Protein AF-A0A920P559-F1 (afdb_monomer_lite)

Radius of gyration: 32.5 Å; chains: 1; bounding box: 64×42×106 Å

Sequence (189 aa):
MYRRYSIIGGVLLVGVLGFLAACADQVSEQESSGVQVPVFEVNPLWPKPLPNHWVLGSTIGLSIDSRDHVFVIHRASTIDAANELNVLHEPASAECCAPAPPVLEFDPEGNVVGSWGGPGDGYDWPSSNHGITVDHMDNVWIGGNGPDDGHILKFTVTATSYFNLVGRVLARGAMIRKTLVESLKSQST

pLDDT: mean 77.81, std 19.45, range [35.75, 97.5]

Foldseek 3Di:
DVVVVVVVVVVVVVVVVVVVVVVVPPPPPPPPPPPDDDDDDDDPCAQPDAPPQADFADFFEWEAAPQRKIKTFGDPVRDPCVPAQQVPDVVRPDSDDHHFARIFIAHPNNYTPDHHDDDDPPDDGAPAWHYWYAANVRKIKIFGDDPLGQWIFIAHNRNPDGDDTQDGPPDDDDDPDPPSVVSVVVVND

Secondary structure (DSSP, 8-state):
-HHHHHHHHHHHHHHHHHHHHHTGGG----------PPPP---TT-SPPPGGGEE--EEEEEEE-TT-PEEEEEEGGGS-HHHH-GGGSSS-SSS--EEPPSEEEE-TT--EEEEE-SSBTTBPPPTTEEEEEE-TT-EEEEEE-STT--EEEEEETTSS-EEEEEEE--SSS---TTHHHHHHHHT--

Structure (mmCIF, N/CA/C/O backbone):
data_AF-A0A920P559-F1
#
_entry.id   AF-A0A920P559-F1
#
loop_
_atom_site.group_PDB
_atom_site.id
_atom_site.type_symbol
_atom_site.label_atom_id
_atom_site.label_alt_id
_atom_site.label_comp_id
_atom_site.label_asym_id
_atom_site.label_entity_id
_atom_site.label_seq_id
_atom_site.pdbx_PDB_ins_code
_atom_site.Cartn_x
_atom_site.Cartn_y
_atom_site.Cartn_z
_atom_site.occupancy
_atom_site.B_iso_or_equiv
_atom_site.auth_seq_id
_atom_site.auth_comp_id
_atom_site.auth_asym_id
_atom_site.auth_atom_id
_atom_site.pdbx_PDB_model_num
ATOM 1 N N . MET A 1 1 ? -41.573 8.283 89.295 1.00 52.75 1 MET A N 1
ATOM 2 C CA . MET A 1 1 ? -41.712 8.806 87.914 1.00 52.75 1 MET A CA 1
ATOM 3 C C . MET A 1 1 ? -40.386 8.939 87.144 1.00 52.75 1 MET A C 1
ATOM 5 O O . MET A 1 1 ? -40.439 8.908 85.927 1.00 52.75 1 MET A O 1
ATOM 9 N N . TYR A 1 2 ? -39.205 8.977 87.781 1.00 52.44 2 TYR A N 1
ATOM 10 C CA . TYR A 1 2 ? -37.904 9.174 87.102 1.00 52.44 2 TYR A CA 1
ATOM 11 C C . TYR A 1 2 ? -37.380 8.002 86.241 1.00 52.44 2 TYR A C 1
ATOM 13 O O . TYR A 1 2 ? -36.677 8.218 85.262 1.00 52.44 2 TYR A O 1
ATOM 21 N N . ARG A 1 3 ? -37.773 6.757 86.538 1.00 50.06 3 ARG A N 1
ATOM 22 C CA . ARG A 1 3 ? -37.257 5.548 85.862 1.00 50.06 3 ARG A CA 1
ATOM 23 C C . ARG A 1 3 ? -37.750 5.369 84.414 1.00 50.06 3 ARG A C 1
ATOM 25 O O . ARG A 1 3 ? -37.104 4.681 83.636 1.00 50.06 3 ARG A O 1
ATOM 32 N N . ARG A 1 4 ? -38.873 6.001 84.044 1.00 49.53 4 ARG A N 1
ATOM 33 C CA . ARG A 1 4 ? -39.402 5.993 82.666 1.00 49.53 4 ARG A CA 1
ATOM 34 C C . ARG A 1 4 ? -38.678 6.994 81.757 1.00 49.53 4 ARG A C 1
ATOM 36 O O . ARG A 1 4 ? -38.478 6.693 80.589 1.00 49.53 4 ARG A O 1
ATOM 43 N N . TYR A 1 5 ? -38.216 8.120 82.303 1.00 47.94 5 TYR A N 1
ATOM 44 C CA . TYR A 1 5 ? -37.476 9.135 81.546 1.00 47.94 5 TYR A CA 1
ATOM 45 C C . TYR A 1 5 ? -36.037 8.702 81.217 1.00 47.94 5 TYR A C 1
ATOM 47 O O . TYR A 1 5 ? -35.551 9.020 80.136 1.00 47.94 5 TYR A O 1
ATOM 55 N N . SER A 1 6 ? -35.384 7.902 82.073 1.00 51.53 6 SER A N 1
ATOM 56 C CA . SER A 1 6 ? -34.043 7.356 81.782 1.00 51.53 6 SER A CA 1
ATOM 57 C C . SER A 1 6 ? -34.022 6.350 80.627 1.00 51.53 6 SER A C 1
ATOM 59 O O . SER A 1 6 ? -33.055 6.318 79.874 1.00 51.53 6 SER A O 1
ATOM 61 N N . ILE A 1 7 ? -35.078 5.546 80.458 1.00 55.00 7 ILE A N 1
ATOM 62 C CA . ILE A 1 7 ? -35.157 4.562 79.363 1.00 55.00 7 ILE A CA 1
ATOM 63 C C . ILE A 1 7 ? -35.404 5.277 78.028 1.00 55.00 7 ILE A C 1
ATOM 65 O O . ILE A 1 7 ? -34.766 4.958 77.031 1.00 55.00 7 ILE A O 1
ATOM 69 N N . ILE A 1 8 ? -36.270 6.294 78.024 1.00 57.81 8 ILE A N 1
ATOM 70 C CA . ILE A 1 8 ? -36.560 7.104 76.831 1.00 57.81 8 ILE A CA 1
ATOM 71 C C . ILE A 1 8 ? -35.321 7.914 76.409 1.00 57.81 8 ILE A C 1
ATOM 73 O O . ILE A 1 8 ? -35.002 7.966 75.224 1.00 57.81 8 ILE A O 1
ATOM 77 N N . GLY A 1 9 ? -34.577 8.473 77.371 1.00 56.19 9 GLY A N 1
ATOM 78 C CA . GLY A 1 9 ? -33.316 9.171 77.102 1.00 56.19 9 GLY A CA 1
ATOM 79 C C . GLY A 1 9 ? -32.228 8.261 76.523 1.00 56.19 9 GLY A C 1
ATOM 80 O O . GLY A 1 9 ? -31.542 8.661 75.589 1.00 56.19 9 GLY A O 1
ATOM 81 N N . GLY A 1 10 ? -32.106 7.021 77.014 1.00 56.47 10 GLY A N 1
ATOM 82 C CA . GLY A 1 10 ? -31.132 6.049 76.503 1.00 56.47 10 GLY A CA 1
ATOM 83 C C . GLY A 1 10 ? -31.421 5.580 75.073 1.00 56.47 10 GLY A C 1
ATOM 84 O O . GLY A 1 10 ? -30.502 5.481 74.264 1.00 56.47 10 GLY A O 1
ATOM 85 N N . VAL A 1 11 ? -32.694 5.352 74.730 1.00 61.25 11 VAL A N 1
ATOM 86 C CA . VAL A 1 11 ? -33.098 4.921 73.376 1.00 61.25 11 VAL A CA 1
ATOM 87 C C . VAL A 1 11 ? -32.910 6.041 72.347 1.00 61.25 11 VAL A C 1
ATOM 89 O O . VAL A 1 11 ? -32.450 5.778 71.238 1.00 61.25 11 VAL A O 1
ATOM 92 N N . LEU A 1 12 ? -33.184 7.296 72.720 1.00 60.75 12 LEU A N 1
ATOM 93 C CA . LEU A 1 12 ? -32.923 8.454 71.856 1.00 60.75 12 LEU A CA 1
ATOM 94 C C . LEU A 1 12 ? -31.424 8.656 71.591 1.00 60.75 12 LEU A C 1
ATOM 96 O O . LEU A 1 12 ? -31.041 8.972 70.469 1.00 60.75 12 LEU A O 1
ATOM 100 N N . LEU A 1 13 ? -30.569 8.423 72.590 1.00 58.38 13 LEU A N 1
ATOM 101 C CA . LEU A 1 13 ? -29.120 8.613 72.463 1.00 58.38 13 LEU A CA 1
ATOM 102 C C . LEU A 1 13 ? -28.470 7.541 71.567 1.00 58.38 13 LEU A C 1
ATOM 104 O O . LEU A 1 13 ? -27.609 7.863 70.752 1.00 58.38 13 LEU A O 1
ATOM 108 N N . VAL A 1 14 ? -28.939 6.289 71.646 1.00 62.38 14 VAL A N 1
ATOM 109 C CA . VAL A 1 14 ? -28.510 5.196 70.750 1.00 62.38 14 VAL A CA 1
ATOM 110 C C . VAL A 1 14 ? -29.024 5.407 69.322 1.00 62.38 14 VAL A C 1
ATOM 112 O O . VAL A 1 14 ? -28.284 5.175 68.369 1.00 62.38 14 VAL A O 1
ATOM 115 N N . GLY A 1 15 ? -30.255 5.906 69.158 1.00 59.31 15 GLY A N 1
ATOM 116 C CA . GLY A 1 15 ? -30.812 6.236 67.844 1.00 59.31 15 GLY A CA 1
ATOM 117 C C . GLY A 1 15 ? -30.041 7.349 67.127 1.00 59.31 15 GLY A C 1
ATOM 118 O O . GLY A 1 15 ? -29.754 7.224 65.941 1.00 59.31 15 GLY A O 1
ATOM 119 N N . VAL A 1 16 ? -29.642 8.403 67.850 1.00 63.66 16 VAL A N 1
ATOM 120 C CA . VAL A 1 16 ? -28.860 9.525 67.296 1.00 63.66 16 VAL A CA 1
ATOM 121 C C . VAL A 1 16 ? -27.424 9.107 66.954 1.00 63.66 16 VAL A C 1
ATOM 123 O O . VAL A 1 16 ? -26.921 9.484 65.897 1.00 63.66 16 VAL A O 1
ATOM 126 N N . LEU A 1 17 ? -26.777 8.286 67.789 1.00 58.75 17 LEU A N 1
ATOM 127 C CA . LEU A 1 17 ? -25.442 7.743 67.497 1.00 58.75 17 LEU A CA 1
ATOM 128 C C . LEU A 1 17 ? -25.448 6.785 66.294 1.00 58.75 17 LEU A C 1
ATOM 130 O O . LEU A 1 17 ? -24.535 6.840 65.473 1.00 58.75 17 LEU A O 1
ATOM 134 N N . GLY A 1 18 ? -26.487 5.956 66.147 1.00 58.50 18 GLY A N 1
ATOM 135 C CA . GLY A 1 18 ? -26.654 5.081 64.981 1.00 58.50 18 GLY A CA 1
ATOM 136 C C . GLY A 1 18 ? -26.902 5.851 63.679 1.00 58.50 18 GLY A C 1
ATOM 137 O O . GLY A 1 18 ? -26.369 5.480 62.636 1.00 58.50 18 GLY A O 1
ATOM 138 N N . PHE A 1 19 ? -27.647 6.961 63.740 1.00 58.06 19 PHE A N 1
ATOM 139 C CA . PHE A 1 19 ? -27.899 7.818 62.576 1.00 58.06 19 PHE A CA 1
ATOM 140 C C . PHE A 1 19 ? -26.656 8.608 62.139 1.00 58.06 19 PHE A C 1
ATOM 142 O O . PHE A 1 19 ? -26.428 8.774 60.946 1.00 58.06 19 PHE A O 1
ATOM 149 N N . LEU A 1 20 ? -25.824 9.064 63.083 1.00 56.75 20 LEU A N 1
ATOM 150 C CA . LEU A 1 20 ? -24.567 9.756 62.771 1.00 56.75 20 LEU A CA 1
ATOM 151 C C . LEU A 1 20 ? -23.510 8.817 62.167 1.00 56.75 20 LEU A C 1
ATOM 153 O O . LEU A 1 20 ? -22.766 9.242 61.287 1.00 56.75 20 LEU A O 1
ATOM 157 N N . ALA A 1 21 ? -23.472 7.546 62.582 1.00 57.66 21 ALA A N 1
ATOM 158 C CA . ALA A 1 21 ? -22.584 6.543 61.990 1.00 57.66 21 ALA A CA 1
ATOM 159 C C . ALA A 1 21 ? -22.984 6.181 60.546 1.00 57.66 21 ALA A C 1
ATOM 161 O O . ALA A 1 21 ? -22.115 6.032 59.694 1.00 57.66 21 ALA A O 1
ATOM 162 N N . ALA A 1 22 ? -24.286 6.122 60.242 1.00 57.66 22 ALA A N 1
ATOM 163 C CA . ALA A 1 22 ? -24.782 5.836 58.891 1.00 57.66 22 ALA A CA 1
ATOM 164 C C . ALA A 1 22 ? -24.471 6.946 57.864 1.00 57.66 22 ALA A C 1
ATOM 166 O O . ALA A 1 22 ? -24.448 6.686 56.664 1.00 57.66 22 ALA A O 1
ATOM 167 N N . CYS A 1 23 ? -24.208 8.176 58.317 1.00 55.31 23 CYS A N 1
ATOM 168 C CA . CYS A 1 23 ? -23.832 9.294 57.447 1.00 55.31 23 CYS A CA 1
ATOM 169 C C . CYS A 1 23 ? -22.316 9.398 57.195 1.00 55.31 23 CYS A C 1
ATOM 171 O O . CYS A 1 23 ? -21.906 10.163 56.324 1.00 55.31 23 CYS A O 1
ATOM 173 N N . ALA A 1 24 ? -21.482 8.666 57.943 1.00 55.50 24 ALA A N 1
ATOM 174 C CA . ALA A 1 24 ? -20.023 8.728 57.813 1.00 55.50 24 ALA A CA 1
ATOM 175 C C . ALA A 1 24 ? -19.475 7.870 56.653 1.00 55.50 24 ALA A C 1
ATOM 177 O O . ALA A 1 24 ? -18.373 8.128 56.181 1.00 55.50 24 ALA A O 1
ATOM 178 N N . ASP A 1 25 ? -20.263 6.916 56.146 1.00 52.94 25 ASP A N 1
ATOM 179 C CA . ASP A 1 25 ? -19.874 5.968 55.086 1.00 52.94 25 ASP A CA 1
ATOM 180 C C . ASP A 1 25 ? -20.128 6.481 53.653 1.00 52.94 25 ASP A C 1
ATOM 182 O O . ASP A 1 25 ? -20.091 5.718 52.690 1.00 52.94 25 ASP A O 1
ATOM 186 N N . GLN A 1 26 ? -20.434 7.771 53.474 1.00 54.50 26 GLN A N 1
ATOM 187 C CA . GLN A 1 26 ? -20.723 8.362 52.155 1.00 54.50 26 GLN A CA 1
ATOM 188 C C . GLN A 1 26 ? -19.670 9.369 51.684 1.00 54.50 26 GLN A C 1
ATOM 190 O O . GLN A 1 26 ? -19.898 10.096 50.718 1.00 54.50 26 GLN A O 1
ATOM 195 N N . VAL A 1 27 ? -18.487 9.389 52.305 1.00 52.78 27 VAL A N 1
ATOM 196 C CA . VAL A 1 27 ? -17.320 10.000 51.661 1.00 52.78 27 VAL A CA 1
ATOM 197 C C . VAL A 1 27 ? -16.807 8.998 50.634 1.00 52.78 27 VAL A C 1
ATOM 199 O O . VAL A 1 27 ? -15.910 8.207 50.904 1.00 52.78 27 VAL A O 1
ATOM 202 N N . SER A 1 28 ? -17.427 8.996 49.455 1.00 52.94 28 SER A N 1
ATOM 203 C CA . SER A 1 28 ? -16.826 8.375 48.284 1.00 52.94 28 SER A CA 1
ATOM 204 C C . SER A 1 28 ? -15.469 9.039 48.069 1.00 52.94 28 SER A C 1
ATOM 206 O O . SER A 1 28 ? -15.414 10.244 47.802 1.00 52.94 28 SER A O 1
ATOM 208 N N . GLU A 1 29 ? -14.387 8.273 48.187 1.00 50.88 29 GLU A N 1
ATOM 209 C CA . GLU A 1 29 ? -13.120 8.616 47.556 1.00 50.88 29 GLU A CA 1
ATOM 210 C C . GLU A 1 29 ? -13.408 8.763 46.065 1.00 50.88 29 GLU A C 1
ATOM 212 O O . GLU A 1 29 ? -13.489 7.800 45.307 1.00 50.88 29 GLU A O 1
ATOM 217 N N . GLN A 1 30 ? -13.649 10.000 45.647 1.00 49.28 30 GLN A N 1
ATOM 218 C CA . GLN A 1 30 ? -13.560 10.364 44.254 1.00 49.28 30 GLN A CA 1
ATOM 219 C C . GLN A 1 30 ? -12.065 10.336 43.939 1.00 49.28 30 GLN A C 1
ATOM 221 O O . GLN A 1 30 ? -11.396 11.369 43.975 1.00 49.28 30 GLN A O 1
ATOM 226 N N . GLU A 1 31 ? -11.527 9.132 43.708 1.00 53.03 31 GLU A N 1
ATOM 227 C CA . GLU A 1 31 ? -10.265 8.992 42.999 1.00 53.03 31 GLU A CA 1
ATOM 228 C C . GLU A 1 31 ? -10.423 9.821 41.730 1.00 53.03 31 GLU A C 1
ATOM 230 O O . GLU A 1 31 ? -11.285 9.561 40.883 1.00 53.03 31 GLU A O 1
ATOM 235 N N . SER A 1 32 ? -9.622 10.878 41.611 1.00 53.22 32 SER A N 1
ATOM 236 C CA . SER A 1 32 ? -9.371 11.435 40.302 1.00 53.22 32 SER A CA 1
ATOM 237 C C . SER A 1 32 ? -8.710 10.303 39.531 1.00 53.22 32 SER A C 1
ATOM 239 O O . SER A 1 32 ? -7.536 9.997 39.727 1.00 53.22 32 SER A O 1
ATOM 241 N N . SER A 1 33 ? -9.489 9.626 38.689 1.00 57.34 33 SER A N 1
ATOM 242 C CA . SER A 1 33 ? -8.960 8.718 37.687 1.00 57.34 33 SER A CA 1
ATOM 243 C C . SER A 1 33 ? -8.099 9.576 36.763 1.00 57.34 33 SER A C 1
ATOM 245 O O . SER A 1 33 ? -8.582 10.129 35.771 1.00 57.34 33 SER A O 1
ATOM 247 N N . GLY A 1 34 ? -6.848 9.809 37.163 1.00 65.25 34 GLY A N 1
ATOM 248 C CA . GLY A 1 34 ? -5.871 10.530 36.373 1.00 65.25 34 GLY A CA 1
ATOM 249 C C . GLY A 1 34 ? -5.843 9.850 35.021 1.00 65.25 34 GLY A C 1
ATOM 250 O O . GLY A 1 34 ? -5.701 8.629 34.974 1.00 65.25 34 GLY A O 1
ATOM 251 N N . VAL A 1 35 ? -6.074 10.624 33.958 1.00 76.88 35 VAL A N 1
ATOM 252 C CA . VAL A 1 35 ? -6.165 10.127 32.583 1.00 76.88 35 VAL A CA 1
ATOM 253 C C . VAL A 1 35 ? -4.935 9.264 32.310 1.00 76.88 35 VAL A C 1
ATOM 255 O O . VAL A 1 35 ? -3.840 9.786 32.108 1.00 76.88 35 VAL A O 1
ATOM 258 N N . GLN A 1 36 ? -5.102 7.942 32.369 1.00 79.69 36 GLN A N 1
ATOM 259 C CA . GLN A 1 36 ? -4.051 7.001 32.013 1.00 79.69 36 GLN A CA 1
ATOM 260 C C . GLN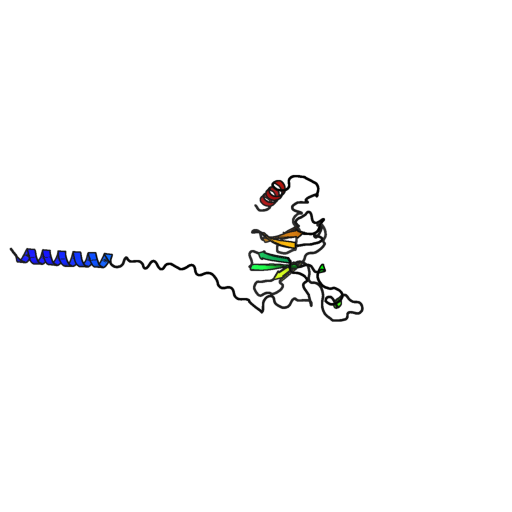 A 1 36 ? -3.973 7.024 30.492 1.00 79.69 36 GLN A C 1
ATOM 262 O O . GLN A 1 36 ? -4.884 6.561 29.806 1.00 79.69 36 GLN A O 1
ATOM 267 N N . VAL A 1 37 ? -2.924 7.650 29.962 1.00 86.75 37 VAL A N 1
ATOM 268 C CA . VAL A 1 37 ? -2.663 7.649 28.523 1.00 86.75 37 VAL A CA 1
ATOM 269 C C . VAL A 1 37 ? -2.044 6.305 28.123 1.00 86.75 37 VAL A C 1
ATOM 271 O O . VAL A 1 37 ? -1.176 5.811 28.848 1.00 86.75 37 VAL A O 1
ATOM 274 N N . PRO A 1 38 ? -2.456 5.697 26.995 1.00 89.75 38 PRO A N 1
ATOM 275 C CA . PRO A 1 38 ? -1.826 4.479 26.503 1.00 89.75 38 PRO A CA 1
ATOM 276 C C . PRO A 1 38 ? -0.333 4.690 26.234 1.00 89.75 38 PRO A C 1
ATOM 278 O O . PRO A 1 38 ? 0.063 5.692 25.633 1.00 89.75 38 PRO A O 1
ATOM 281 N N . VAL A 1 39 ? 0.488 3.731 26.659 1.00 92.75 39 VAL A N 1
ATOM 282 C CA . VAL A 1 39 ? 1.896 3.639 26.261 1.00 92.75 39 VAL A CA 1
ATOM 283 C C . VAL A 1 39 ? 1.972 2.720 25.050 1.00 92.75 39 VAL A C 1
ATOM 285 O O . VAL A 1 39 ? 1.414 1.626 25.067 1.00 92.75 39 VAL A O 1
ATOM 288 N N . PHE A 1 40 ? 2.648 3.174 24.000 1.00 91.62 40 PHE A N 1
ATOM 289 C CA . PHE A 1 40 ? 2.845 2.400 22.781 1.00 91.62 40 PHE A CA 1
ATOM 290 C C . PHE A 1 40 ? 4.249 1.806 22.766 1.00 91.62 40 PHE A C 1
ATOM 292 O O . PHE A 1 40 ? 5.230 2.515 22.991 1.00 91.62 40 PHE A O 1
ATOM 299 N N . GLU A 1 41 ? 4.335 0.516 22.461 1.00 93.12 41 GLU A N 1
ATOM 300 C CA . GLU A 1 41 ? 5.593 -0.198 22.264 1.00 93.12 41 GLU A CA 1
ATOM 301 C C . GLU A 1 41 ? 5.688 -0.685 20.819 1.00 93.12 41 GLU A C 1
ATOM 303 O O . GLU A 1 41 ? 4.689 -1.029 20.185 1.00 93.12 41 GLU A O 1
ATOM 308 N N . VAL A 1 42 ? 6.906 -0.696 20.282 1.00 93.94 42 VAL A N 1
ATOM 309 C CA . VAL A 1 42 ? 7.161 -1.201 18.932 1.00 93.94 42 VAL A CA 1
ATOM 310 C C . VAL A 1 42 ? 7.136 -2.724 18.965 1.00 93.94 42 VAL A C 1
ATOM 312 O O . VAL A 1 42 ? 7.845 -3.331 19.763 1.00 93.94 42 VAL A O 1
ATOM 315 N N . ASN A 1 43 ? 6.389 -3.340 18.048 1.00 92.50 43 ASN A N 1
ATOM 316 C CA . ASN A 1 43 ? 6.531 -4.761 17.752 1.00 92.50 43 ASN A CA 1
ATOM 317 C C . ASN A 1 43 ? 7.600 -4.949 16.655 1.00 92.50 43 ASN A C 1
ATOM 319 O O . ASN A 1 43 ? 7.319 -4.654 15.494 1.00 92.50 43 ASN A O 1
ATOM 323 N N . PRO A 1 44 ? 8.814 -5.435 16.977 1.00 94.75 44 PRO A N 1
ATOM 324 C CA . PRO A 1 44 ? 9.898 -5.545 16.001 1.00 94.75 44 PRO A CA 1
ATOM 325 C C . PRO A 1 44 ? 9.742 -6.727 15.033 1.00 94.75 44 PRO A C 1
ATOM 327 O O . PRO A 1 44 ? 10.527 -6.843 14.096 1.00 94.75 44 PRO A O 1
ATOM 330 N N . LEU A 1 45 ? 8.783 -7.628 15.270 1.00 93.88 45 LEU A N 1
ATOM 331 C CA . LEU A 1 45 ? 8.548 -8.818 14.442 1.00 93.88 45 LEU A CA 1
ATOM 332 C C . LEU A 1 45 ? 7.372 -8.645 13.471 1.00 93.88 45 LEU A C 1
ATOM 334 O O . LEU A 1 45 ? 6.997 -9.601 12.792 1.00 93.88 45 LEU A O 1
ATOM 338 N N . TRP A 1 46 ? 6.789 -7.447 13.423 1.00 94.25 46 TRP A N 1
ATOM 339 C CA . TRP A 1 46 ? 5.700 -7.096 12.523 1.00 94.25 46 TRP A CA 1
ATOM 340 C C . TRP A 1 46 ? 6.162 -6.017 11.522 1.00 94.25 46 TRP A C 1
ATOM 342 O O . TRP A 1 46 ? 6.793 -5.044 11.945 1.00 94.25 46 TRP A O 1
ATOM 352 N N . PRO A 1 47 ? 5.834 -6.134 10.220 1.00 95.88 47 PRO A N 1
ATOM 353 C CA . PRO A 1 47 ? 5.197 -7.285 9.577 1.00 95.88 47 PRO A CA 1
ATOM 354 C C . PRO A 1 47 ? 6.177 -8.463 9.434 1.00 95.88 47 PRO A C 1
ATOM 356 O O . PRO A 1 47 ? 7.389 -8.314 9.610 1.00 95.88 47 PRO A O 1
ATOM 359 N N . LYS A 1 48 ? 5.662 -9.647 9.091 1.00 96.06 48 LYS A N 1
ATOM 360 C CA . LYS A 1 48 ? 6.512 -10.798 8.758 1.00 96.06 48 LYS A CA 1
ATOM 361 C C . LYS A 1 48 ? 7.254 -10.550 7.435 1.00 96.06 48 LYS A C 1
ATOM 363 O O . LYS A 1 48 ? 6.821 -9.713 6.639 1.00 96.06 48 LYS A O 1
ATOM 368 N N . PRO A 1 49 ? 8.352 -11.283 7.160 1.00 94.88 49 PRO A N 1
ATOM 369 C CA . PRO A 1 49 ? 9.027 -11.208 5.869 1.00 94.88 49 PRO A CA 1
ATOM 370 C C . PRO A 1 49 ? 8.047 -11.404 4.708 1.00 94.88 49 PRO A C 1
ATOM 372 O O . PRO A 1 49 ? 7.215 -12.313 4.740 1.00 94.88 49 PRO A O 1
ATOM 375 N N . LEU A 1 50 ? 8.153 -10.552 3.687 1.00 95.12 50 LEU A N 1
ATOM 376 C CA . LEU A 1 50 ? 7.260 -10.616 2.536 1.00 95.12 50 LEU A CA 1
ATOM 377 C C . LEU A 1 50 ? 7.456 -11.928 1.760 1.00 95.12 50 LEU A C 1
ATOM 379 O O . LEU A 1 50 ? 8.591 -12.400 1.621 1.00 95.12 50 LEU A O 1
ATOM 383 N N . PRO A 1 51 ? 6.374 -12.517 1.222 1.00 92.19 51 PRO A N 1
ATOM 384 C CA . PRO A 1 51 ? 6.484 -13.686 0.363 1.00 92.19 51 PRO A CA 1
ATOM 385 C C . PRO A 1 51 ? 7.128 -13.318 -0.984 1.00 92.19 51 PRO A C 1
ATOM 387 O O . PRO A 1 51 ? 7.302 -12.146 -1.316 1.00 92.19 51 PRO A O 1
ATOM 390 N N . ASN A 1 52 ? 7.458 -14.333 -1.788 1.00 90.62 52 ASN A N 1
ATOM 391 C CA . ASN A 1 52 ? 7.888 -14.184 -3.188 1.00 90.62 52 ASN A CA 1
ATOM 392 C C . ASN A 1 52 ? 9.135 -13.306 -3.408 1.00 90.62 52 ASN A C 1
ATOM 394 O O . ASN A 1 52 ? 9.309 -12.751 -4.491 1.00 90.62 52 ASN A O 1
ATOM 398 N N . HIS A 1 53 ? 9.995 -13.172 -2.390 1.00 90.44 53 HIS A N 1
ATOM 399 C CA . HIS A 1 53 ? 11.184 -12.310 -2.430 1.00 90.44 53 HIS A CA 1
ATOM 400 C C . HIS A 1 53 ? 10.854 -10.861 -2.810 1.00 90.44 53 HIS A C 1
ATOM 402 O O . HIS A 1 53 ? 11.616 -10.193 -3.518 1.00 90.44 53 HIS A O 1
ATOM 408 N N . TRP A 1 54 ? 9.687 -10.394 -2.362 1.00 94.31 54 TRP A N 1
ATOM 409 C CA . TRP A 1 54 ? 9.242 -9.044 -2.633 1.00 94.31 54 TRP A CA 1
ATOM 410 C C . TRP A 1 54 ? 10.014 -8.005 -1.836 1.00 94.31 54 TRP A C 1
ATOM 412 O O . TRP A 1 54 ? 10.335 -8.191 -0.662 1.00 94.31 54 TRP A O 1
ATOM 422 N N . VAL A 1 55 ? 10.237 -6.872 -2.489 1.00 94.19 55 VAL A N 1
ATOM 423 C CA . VAL A 1 55 ? 10.758 -5.652 -1.884 1.00 94.19 55 VAL A CA 1
ATOM 424 C C . VAL A 1 55 ? 9.763 -4.514 -2.062 1.00 94.19 55 VAL A C 1
ATOM 426 O O . VAL A 1 55 ? 9.029 -4.440 -3.055 1.00 94.19 55 VAL A O 1
ATOM 429 N N . LEU A 1 56 ? 9.739 -3.624 -1.074 1.00 95.00 56 LEU A N 1
ATOM 430 C CA . LEU A 1 56 ? 8.943 -2.406 -1.109 1.00 95.00 56 LEU A CA 1
ATOM 431 C C . LEU A 1 56 ? 9.819 -1.236 -1.527 1.00 95.00 56 LEU A C 1
ATOM 433 O O . LEU A 1 56 ? 10.978 -1.133 -1.143 1.00 95.00 56 LEU A O 1
ATOM 437 N N . GLY A 1 57 ? 9.210 -0.328 -2.277 1.00 95.12 57 GLY A N 1
ATOM 438 C CA . GLY A 1 57 ? 9.725 1.027 -2.423 1.00 95.12 57 GLY A CA 1
ATOM 439 C C . GLY A 1 57 ? 9.273 1.900 -1.257 1.00 95.12 57 GLY A C 1
ATOM 440 O O . GLY A 1 57 ? 9.028 1.425 -0.152 1.00 95.12 57 GLY A O 1
ATOM 441 N N . SER A 1 58 ? 9.094 3.194 -1.506 1.00 95.75 58 SER A N 1
ATOM 442 C CA . SER A 1 58 ? 8.570 4.107 -0.497 1.00 95.75 58 SER A CA 1
ATOM 443 C C . SER A 1 58 ? 7.136 3.729 -0.140 1.00 95.75 58 SER A C 1
ATOM 445 O O . SER A 1 58 ? 6.244 3.800 -0.990 1.00 95.75 58 SER A O 1
ATOM 447 N N . THR A 1 59 ? 6.923 3.368 1.124 1.00 95.62 59 THR A N 1
ATOM 448 C CA . THR A 1 59 ? 5.597 3.283 1.735 1.00 95.62 59 THR A CA 1
ATOM 449 C C . THR A 1 59 ? 5.058 4.691 1.940 1.00 95.62 59 THR A C 1
ATOM 451 O O . THR A 1 59 ? 5.668 5.510 2.624 1.00 95.62 59 THR A O 1
ATOM 454 N N . ILE A 1 60 ? 3.927 4.983 1.314 1.00 95.75 60 ILE A N 1
ATOM 455 C CA . ILE A 1 60 ? 3.392 6.348 1.157 1.00 95.75 60 ILE A CA 1
ATOM 456 C C . ILE A 1 60 ? 2.022 6.523 1.809 1.00 95.75 60 ILE A C 1
ATOM 458 O O . ILE A 1 60 ? 1.605 7.650 2.073 1.00 95.75 60 ILE A O 1
ATOM 462 N N . GLY A 1 61 ? 1.336 5.421 2.098 1.00 95.56 61 GLY A N 1
ATOM 463 C CA . GLY A 1 61 ? 0.047 5.437 2.758 1.00 95.56 61 GLY A CA 1
ATOM 464 C C . GLY A 1 61 ? -0.211 4.129 3.486 1.00 95.56 61 GLY A C 1
ATOM 465 O O . GLY A 1 61 ? 0.269 3.066 3.084 1.00 95.56 61 GLY A O 1
ATOM 466 N N . LEU A 1 62 ? -0.981 4.242 4.560 1.00 96.88 62 LEU A N 1
ATOM 467 C CA . LEU A 1 62 ? -1.426 3.133 5.383 1.00 96.88 62 LEU A CA 1
ATOM 468 C C . LEU A 1 62 ? -2.870 3.364 5.817 1.00 96.88 62 LEU A C 1
ATOM 470 O O . LEU A 1 62 ? -3.274 4.504 6.056 1.00 96.88 62 LEU A O 1
ATOM 474 N N . SER A 1 63 ? -3.642 2.293 5.917 1.00 97.50 63 SER A N 1
ATOM 475 C CA . SER A 1 63 ? -5.006 2.339 6.432 1.00 97.50 63 SER A CA 1
ATOM 476 C C . SER A 1 63 ? -5.393 1.000 7.046 1.00 97.50 63 SER A C 1
ATOM 478 O O . SER A 1 63 ? -4.682 0.016 6.865 1.00 97.50 63 SER A O 1
ATOM 480 N N . ILE A 1 64 ? -6.481 0.979 7.808 1.00 96.94 64 ILE A N 1
ATOM 481 C CA . ILE A 1 64 ? -6.943 -0.190 8.556 1.00 96.94 64 ILE A CA 1
ATOM 482 C C . ILE A 1 64 ? -8.429 -0.369 8.260 1.00 96.94 64 ILE A C 1
ATOM 484 O O . ILE A 1 64 ? -9.162 0.622 8.239 1.00 96.94 64 ILE A O 1
ATOM 488 N N . ASP A 1 65 ? -8.851 -1.602 7.994 1.00 95.06 65 ASP A N 1
ATOM 489 C CA . ASP A 1 65 ? -10.258 -1.944 7.776 1.00 95.06 65 ASP A CA 1
ATOM 490 C C . ASP A 1 65 ? -10.958 -2.414 9.065 1.00 95.06 65 ASP A C 1
ATOM 492 O O . ASP A 1 65 ? -10.369 -2.447 10.146 1.00 95.06 65 ASP A O 1
ATOM 496 N N . SER A 1 66 ? -12.233 -2.794 8.966 1.00 95.38 66 SER A N 1
ATOM 497 C CA . SER A 1 66 ? -13.015 -3.278 10.112 1.00 95.38 66 SER A CA 1
ATOM 498 C C . SER A 1 66 ? -12.530 -4.603 10.731 1.00 95.38 66 SER A C 1
ATOM 500 O O . SER A 1 66 ? -13.020 -4.989 11.795 1.00 95.38 66 SER A O 1
ATOM 502 N N . ARG A 1 67 ? -11.590 -5.306 10.085 1.00 95.25 67 ARG A N 1
ATOM 503 C CA . ARG A 1 67 ? -11.028 -6.600 10.511 1.00 95.25 67 ARG A CA 1
ATOM 504 C C . ARG A 1 67 ? -9.657 -6.450 11.173 1.00 95.25 67 ARG A C 1
ATOM 506 O O . ARG A 1 67 ? -8.999 -7.459 11.414 1.00 95.25 67 ARG A O 1
ATOM 513 N N . ASP A 1 68 ? -9.220 -5.216 11.421 1.00 96.31 68 ASP A N 1
ATOM 514 C CA . ASP A 1 68 ? -7.859 -4.874 11.841 1.00 96.31 68 ASP A CA 1
ATOM 515 C C . ASP A 1 68 ? -6.784 -5.270 10.809 1.00 96.31 68 ASP A C 1
ATOM 517 O O . ASP A 1 68 ? -5.601 -5.387 11.141 1.00 96.31 68 ASP A O 1
ATOM 521 N N . HIS A 1 69 ? -7.161 -5.450 9.537 1.00 96.25 69 HIS A N 1
ATOM 522 C CA . HIS A 1 69 ? -6.182 -5.674 8.481 1.00 96.25 69 HIS A CA 1
ATOM 523 C C . HIS A 1 69 ? -5.531 -4.350 8.090 1.00 96.25 69 HIS A C 1
ATOM 525 O O . HIS A 1 69 ? -6.204 -3.345 7.850 1.00 96.25 69 HIS A O 1
ATOM 531 N N . VAL A 1 70 ? -4.204 -4.353 7.985 1.00 97.12 70 VAL A N 1
ATOM 532 C CA . VAL A 1 70 ? -3.418 -3.181 7.607 1.00 97.12 70 VAL A CA 1
ATOM 533 C C . VAL A 1 70 ? -3.186 -3.18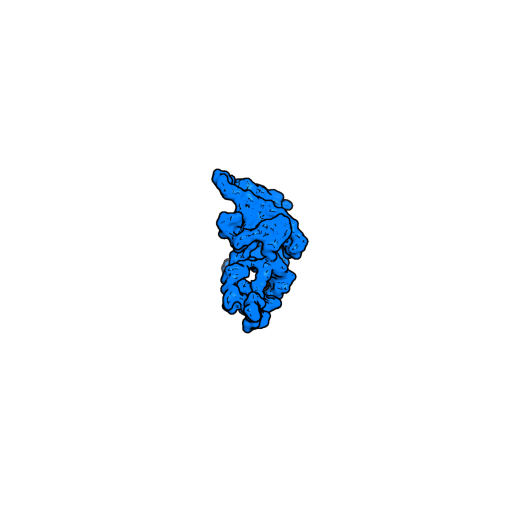7 6.103 1.00 97.12 70 VAL A C 1
ATOM 535 O O . VAL A 1 70 ? -2.527 -4.071 5.562 1.00 97.12 70 VAL A O 1
ATOM 538 N N . PHE A 1 71 ? -3.671 -2.155 5.429 1.00 97.19 71 PHE A N 1
ATOM 539 C CA . PHE A 1 71 ? -3.392 -1.889 4.026 1.00 97.19 71 PHE A CA 1
ATOM 540 C C . PHE A 1 71 ? -2.200 -0.952 3.915 1.00 97.19 71 PHE A C 1
ATOM 542 O O . PHE A 1 71 ? -2.211 0.145 4.473 1.00 97.19 71 PHE A O 1
ATOM 549 N N . VAL A 1 72 ? -1.195 -1.357 3.152 1.00 97.25 72 VAL A N 1
ATOM 550 C CA . VAL A 1 72 ? -0.018 -0.556 2.820 1.00 97.25 72 VAL A CA 1
ATOM 551 C C . VAL A 1 72 ? -0.017 -0.310 1.323 1.00 97.25 72 VAL A C 1
ATOM 553 O O . VAL A 1 72 ? -0.092 -1.259 0.547 1.00 97.25 72 VAL A O 1
ATOM 556 N N . ILE A 1 73 ? 0.113 0.952 0.914 1.00 96.81 73 ILE A N 1
ATOM 557 C CA . ILE A 1 73 ? 0.391 1.304 -0.480 1.00 96.81 73 ILE A CA 1
ATOM 558 C C . ILE A 1 73 ? 1.827 1.816 -0.611 1.00 96.81 73 ILE A C 1
ATOM 560 O O . ILE A 1 73 ? 2.287 2.650 0.181 1.00 96.81 73 ILE A O 1
ATOM 564 N N . HIS A 1 74 ? 2.549 1.301 -1.604 1.00 96.81 74 HIS A N 1
ATOM 565 C CA . HIS A 1 74 ? 3.937 1.662 -1.866 1.00 96.81 74 HIS A CA 1
ATOM 566 C C . HIS A 1 74 ? 4.191 1.956 -3.348 1.00 96.81 74 HIS A C 1
ATOM 568 O O . HIS A 1 74 ? 3.430 1.578 -4.241 1.00 96.81 74 HIS A O 1
ATOM 574 N N . ARG A 1 75 ? 5.312 2.627 -3.628 1.00 95.06 75 ARG A N 1
ATOM 575 C CA . ARG A 1 75 ? 5.731 2.957 -4.997 1.00 95.06 75 ARG A CA 1
ATOM 576 C C . ARG A 1 75 ? 6.890 2.081 -5.440 1.00 95.06 75 ARG A C 1
ATOM 578 O O . ARG A 1 75 ? 8.027 2.344 -5.076 1.00 95.06 75 ARG A O 1
ATOM 585 N N . ALA A 1 76 ? 6.633 1.084 -6.280 1.00 92.62 76 ALA A N 1
ATOM 586 C CA . ALA A 1 76 ? 7.707 0.290 -6.885 1.00 92.62 76 ALA A CA 1
ATOM 587 C C . ALA A 1 76 ? 8.705 1.148 -7.694 1.00 92.62 76 ALA A C 1
ATOM 589 O O . ALA A 1 76 ? 9.887 0.837 -7.750 1.00 92.62 76 ALA A O 1
ATOM 590 N N . SER A 1 77 ? 8.253 2.273 -8.262 1.00 91.00 77 SER A N 1
ATOM 591 C CA . SER A 1 77 ? 9.089 3.188 -9.052 1.00 91.00 77 SER A CA 1
ATOM 592 C C . SER A 1 77 ? 10.175 3.918 -8.256 1.00 91.00 77 SER A C 1
ATOM 594 O O . SER A 1 77 ? 10.989 4.611 -8.856 1.00 91.00 77 SER A O 1
ATOM 596 N N . THR A 1 78 ? 10.160 3.847 -6.922 1.00 93.31 78 THR A N 1
ATOM 597 C CA . THR A 1 78 ? 11.208 4.443 -6.077 1.00 93.31 78 THR A CA 1
ATOM 598 C C . THR A 1 78 ? 12.292 3.439 -5.696 1.00 93.31 78 THR A C 1
ATOM 600 O O . THR A 1 78 ? 13.173 3.794 -4.923 1.00 93.31 78 THR A O 1
ATOM 603 N N . ILE A 1 79 ? 12.180 2.190 -6.149 1.00 93.75 79 ILE A N 1
ATOM 604 C CA . ILE A 1 79 ? 13.202 1.166 -5.946 1.00 93.75 79 ILE A CA 1
ATOM 605 C C . ILE A 1 79 ? 14.287 1.384 -7.001 1.00 93.75 79 ILE A C 1
ATOM 607 O O . ILE A 1 79 ? 13.968 1.590 -8.178 1.00 93.75 79 ILE A O 1
ATOM 611 N N . ASP A 1 80 ? 15.556 1.338 -6.604 1.00 92.12 80 ASP A N 1
ATOM 612 C CA . ASP A 1 80 ? 16.660 1.392 -7.553 1.00 92.12 80 ASP A CA 1
ATOM 613 C C . ASP A 1 80 ? 16.724 0.081 -8.340 1.00 92.12 80 ASP A C 1
ATOM 615 O O . ASP A 1 80 ? 17.283 -0.923 -7.896 1.00 92.12 80 ASP A O 1
ATOM 619 N N . ALA A 1 81 ? 16.147 0.093 -9.540 1.00 88.44 81 ALA A N 1
ATOM 620 C CA . ALA A 1 81 ? 16.086 -1.085 -10.390 1.00 88.44 81 ALA A CA 1
ATOM 621 C C . ALA A 1 81 ? 17.472 -1.693 -10.664 1.00 88.44 81 ALA A C 1
ATOM 623 O O . ALA A 1 81 ? 17.573 -2.913 -10.753 1.00 88.44 81 ALA A O 1
ATOM 624 N N . ALA A 1 82 ? 18.530 -0.873 -10.732 1.00 86.12 82 ALA A N 1
ATOM 625 C CA . ALA A 1 82 ? 19.878 -1.327 -11.069 1.00 86.12 82 ALA A CA 1
ATOM 626 C C . ALA A 1 82 ? 20.573 -2.100 -9.938 1.00 86.12 82 ALA A C 1
ATOM 628 O O . ALA A 1 82 ? 21.511 -2.848 -10.205 1.00 86.12 82 ALA A O 1
ATOM 629 N N . ASN A 1 83 ? 20.142 -1.921 -8.687 1.00 87.31 83 ASN A N 1
ATOM 630 C CA . ASN A 1 83 ? 20.822 -2.493 -7.521 1.00 87.31 83 ASN A CA 1
ATOM 631 C C . ASN A 1 83 ? 19.902 -3.341 -6.634 1.00 87.31 83 ASN A C 1
ATOM 633 O O . ASN A 1 83 ? 20.371 -4.260 -5.960 1.00 87.31 83 ASN A O 1
ATOM 637 N N . GLU A 1 84 ? 18.599 -3.066 -6.639 1.00 88.94 84 GLU A N 1
ATOM 638 C CA . GLU A 1 84 ? 17.630 -3.659 -5.713 1.00 88.94 84 GLU A CA 1
ATOM 639 C C . GLU A 1 84 ? 16.653 -4.621 -6.401 1.00 88.94 84 GLU A C 1
ATOM 641 O O . GLU A 1 84 ? 16.061 -5.455 -5.723 1.00 88.94 84 GLU A O 1
ATOM 646 N N . LEU A 1 85 ? 16.510 -4.573 -7.733 1.00 89.31 85 LEU A N 1
ATOM 647 C CA . LEU A 1 85 ? 15.617 -5.458 -8.499 1.00 89.31 85 LEU A CA 1
ATOM 648 C C . LEU A 1 85 ? 16.382 -6.493 -9.333 1.00 89.31 85 LEU A C 1
ATOM 650 O O . LEU A 1 85 ? 16.110 -6.698 -10.513 1.00 89.31 85 LEU A O 1
ATOM 654 N N . ASN A 1 86 ? 17.346 -7.169 -8.707 1.00 84.88 86 ASN A N 1
ATOM 655 C CA . ASN A 1 86 ? 18.307 -8.054 -9.379 1.00 84.88 86 ASN A CA 1
ATOM 656 C C . ASN A 1 86 ? 17.688 -9.207 -10.196 1.00 84.88 86 ASN A C 1
ATOM 658 O O . ASN A 1 86 ? 18.305 -9.669 -11.156 1.00 84.88 86 ASN A O 1
ATOM 662 N N . VAL A 1 87 ? 16.465 -9.631 -9.860 1.00 86.94 87 VAL A N 1
ATOM 663 C CA . VAL A 1 87 ? 15.722 -10.665 -10.601 1.00 86.94 87 VAL A CA 1
ATOM 664 C C . VAL A 1 87 ? 15.235 -10.180 -11.974 1.00 86.94 87 VAL A C 1
ATOM 666 O O . VAL A 1 87 ? 14.879 -10.995 -12.817 1.00 86.94 87 VAL A O 1
ATOM 669 N N . LEU A 1 88 ? 15.203 -8.862 -12.204 1.00 85.44 88 LEU A N 1
ATOM 670 C CA . LEU A 1 88 ? 14.786 -8.250 -13.470 1.00 85.44 88 LEU A CA 1
ATOM 671 C C . LEU A 1 88 ? 15.956 -8.019 -14.445 1.00 85.44 88 LEU A C 1
ATOM 673 O O . LEU A 1 88 ? 15.725 -7.581 -15.571 1.00 85.44 88 LEU A O 1
ATOM 677 N N . HIS A 1 89 ? 17.204 -8.264 -14.029 1.00 86.88 89 HIS A N 1
ATOM 678 C CA . HIS A 1 89 ? 18.372 -8.159 -14.906 1.00 86.88 89 HIS A CA 1
ATOM 679 C C . HIS A 1 89 ? 18.538 -9.397 -15.792 1.00 86.88 89 HIS A C 1
ATOM 681 O O . HIS A 1 89 ? 18.136 -10.494 -15.423 1.00 86.88 89 HIS A O 1
ATOM 687 N N . GLU A 1 90 ? 19.199 -9.225 -16.940 1.00 86.56 90 GLU A N 1
ATOM 688 C CA . GLU A 1 90 ? 19.517 -10.310 -17.874 1.00 86.56 90 GLU A CA 1
ATOM 689 C C . GLU A 1 90 ? 21.044 -10.402 -18.093 1.00 86.56 90 GLU A C 1
ATOM 691 O O . GLU A 1 90 ? 21.617 -9.510 -18.728 1.00 86.56 90 GLU A O 1
ATOM 696 N N . PRO A 1 91 ? 21.730 -11.454 -17.590 1.00 84.69 91 PRO A N 1
ATOM 697 C CA . PRO A 1 91 ? 21.195 -12.528 -16.746 1.00 84.69 91 PRO A CA 1
ATOM 698 C C . PRO A 1 91 ? 20.883 -12.034 -15.325 1.00 84.69 91 PRO A C 1
ATOM 700 O O . PRO A 1 91 ? 21.534 -11.111 -14.831 1.00 84.69 91 PRO A O 1
ATOM 703 N N . ALA A 1 92 ? 19.936 -12.686 -14.648 1.00 84.44 92 ALA A N 1
ATOM 704 C CA . ALA A 1 92 ? 19.603 -12.354 -13.266 1.00 84.44 92 ALA A CA 1
ATOM 705 C C . ALA A 1 92 ? 20.840 -12.512 -12.366 1.00 84.44 92 ALA A C 1
ATOM 707 O O . ALA A 1 92 ? 21.496 -13.558 -12.362 1.00 84.44 92 ALA A O 1
ATOM 708 N N . SER A 1 93 ? 21.172 -11.465 -11.610 1.00 82.44 93 SER A N 1
ATOM 709 C CA . SER A 1 93 ? 22.353 -11.428 -10.734 1.00 82.44 93 SER A CA 1
ATOM 710 C C . SER A 1 93 ? 22.094 -12.025 -9.346 1.00 82.44 93 SER A C 1
ATOM 712 O O . SER A 1 93 ? 23.047 -12.296 -8.615 1.00 82.44 93 SER A O 1
ATOM 714 N N . ALA A 1 94 ? 20.827 -12.247 -8.980 1.00 82.56 94 ALA A N 1
ATOM 715 C CA . ALA A 1 94 ? 20.403 -12.911 -7.750 1.00 82.56 94 ALA A CA 1
ATOM 716 C C . ALA A 1 94 ? 19.001 -13.536 -7.907 1.00 82.56 94 ALA A C 1
ATOM 718 O O . ALA A 1 94 ? 18.249 -13.185 -8.812 1.00 82.56 94 ALA A O 1
ATOM 719 N N . GLU A 1 95 ? 18.647 -14.454 -6.999 1.00 78.06 95 GLU A N 1
ATOM 720 C CA . GLU A 1 95 ? 17.311 -15.084 -6.932 1.00 78.06 95 GLU A CA 1
ATOM 721 C C . GLU A 1 95 ? 16.229 -14.136 -6.380 1.00 78.06 95 GLU A C 1
ATOM 723 O O . GLU A 1 95 ? 15.035 -14.347 -6.575 1.00 78.06 95 GLU A O 1
ATOM 728 N N . CYS A 1 96 ? 16.660 -13.077 -5.696 1.00 75.19 96 CYS A N 1
ATOM 729 C CA . CYS A 1 96 ? 15.840 -11.943 -5.292 1.00 75.19 96 CYS A CA 1
ATOM 730 C C . CYS A 1 96 ? 16.135 -10.772 -6.247 1.00 75.19 96 CYS A C 1
ATOM 732 O O . CYS A 1 96 ? 17.149 -10.752 -6.931 1.00 75.19 96 CYS A O 1
ATOM 734 N N . CYS A 1 97 ? 15.344 -9.722 -6.344 1.00 86.19 97 CYS A N 1
ATOM 735 C CA . CYS A 1 97 ? 14.213 -9.307 -5.546 1.00 86.19 97 CYS A CA 1
ATOM 736 C C . CYS A 1 97 ? 13.219 -8.688 -6.537 1.00 86.19 97 CYS A C 1
ATOM 738 O O . CYS A 1 97 ? 13.635 -7.980 -7.456 1.00 86.19 97 CYS A O 1
ATOM 740 N N . ALA A 1 98 ? 11.927 -8.968 -6.390 1.00 90.50 98 ALA A N 1
ATOM 741 C CA . ALA A 1 98 ? 10.897 -8.409 -7.265 1.00 90.50 98 ALA A CA 1
ATOM 742 C C . ALA A 1 98 ? 10.145 -7.284 -6.540 1.00 90.50 98 ALA A C 1
ATOM 744 O O . ALA A 1 98 ? 9.954 -7.374 -5.327 1.00 90.50 98 ALA A O 1
ATOM 745 N N . PRO A 1 99 ? 9.670 -6.239 -7.235 1.00 93.81 99 PRO A N 1
ATOM 746 C CA . PRO A 1 99 ? 8.781 -5.280 -6.596 1.00 93.81 99 PRO A CA 1
ATOM 747 C C . PRO A 1 99 ? 7.472 -5.977 -6.198 1.00 93.81 99 PRO A C 1
ATOM 749 O O . PRO A 1 99 ? 6.901 -6.728 -6.994 1.00 93.81 99 PRO A O 1
ATOM 752 N N . ALA A 1 100 ? 6.987 -5.728 -4.980 1.00 95.31 100 ALA A N 1
ATOM 753 C CA . ALA A 1 100 ? 5.652 -6.178 -4.590 1.00 95.31 100 ALA A CA 1
ATOM 754 C C . ALA A 1 100 ? 4.560 -5.474 -5.431 1.00 95.31 100 ALA A C 1
ATOM 756 O O . ALA A 1 100 ? 4.809 -4.398 -5.994 1.00 95.31 100 ALA A O 1
ATOM 757 N N . PRO A 1 101 ? 3.340 -6.041 -5.524 1.00 95.12 101 PRO A N 1
ATOM 758 C CA . PRO A 1 101 ? 2.182 -5.302 -6.017 1.00 95.12 101 PRO A CA 1
ATOM 759 C C . PRO A 1 101 ? 1.956 -4.015 -5.205 1.00 95.12 101 PRO A C 1
ATOM 761 O O . PRO A 1 101 ? 2.225 -4.017 -4.003 1.00 95.12 101 PRO A O 1
ATOM 764 N N . PRO A 1 102 ? 1.434 -2.931 -5.814 1.00 95.62 102 PRO A N 1
ATOM 765 C CA . PRO A 1 102 ? 1.385 -1.620 -5.166 1.00 95.62 102 PRO A CA 1
ATOM 766 C C . PRO A 1 102 ? 0.670 -1.585 -3.816 1.00 95.62 102 PRO A C 1
ATOM 768 O O . PRO A 1 102 ? 1.054 -0.785 -2.963 1.00 95.62 102 PRO A O 1
ATOM 771 N N . VAL A 1 103 ? -0.364 -2.410 -3.628 1.00 96.44 103 VAL A N 1
ATOM 772 C CA . VAL A 1 103 ? -1.100 -2.539 -2.369 1.00 96.44 103 VAL A CA 1
ATOM 773 C C . VAL A 1 103 ? -0.848 -3.914 -1.767 1.00 96.44 103 VAL A C 1
ATOM 775 O O . VAL A 1 103 ? -1.045 -4.934 -2.432 1.00 96.44 103 VAL A O 1
ATOM 778 N N . LEU A 1 104 ? -0.473 -3.928 -0.490 1.00 96.62 104 LEU A N 1
ATOM 779 C CA . LEU A 1 104 ? -0.376 -5.121 0.343 1.00 96.62 104 LEU A CA 1
ATOM 780 C C . LEU A 1 104 ? -1.361 -5.027 1.506 1.00 96.62 104 LEU A C 1
ATOM 782 O O . LEU A 1 104 ? -1.485 -3.978 2.134 1.00 96.62 104 LEU A O 1
ATOM 786 N N . GLU A 1 105 ? -2.029 -6.135 1.795 1.00 96.50 105 GLU A N 1
ATOM 787 C CA . GLU A 1 105 ? -2.933 -6.310 2.928 1.00 96.50 105 GLU A CA 1
ATOM 788 C C . GLU A 1 105 ? -2.296 -7.287 3.915 1.00 96.50 105 GLU A C 1
ATOM 790 O O . GLU A 1 105 ? -1.950 -8.417 3.549 1.00 96.50 105 GLU A O 1
ATOM 795 N N . PHE A 1 106 ? -2.148 -6.842 5.158 1.00 97.31 106 PHE A N 1
ATOM 796 C CA . PHE A 1 106 ? -1.608 -7.627 6.257 1.00 97.31 106 PHE A CA 1
ATOM 797 C C . PHE A 1 106 ? -2.698 -7.932 7.277 1.00 97.31 106 PHE A C 1
ATOM 799 O O . PHE A 1 106 ? -3.448 -7.032 7.646 1.00 97.31 106 PHE A O 1
ATOM 806 N N . ASP A 1 107 ? -2.753 -9.164 7.773 1.00 96.81 107 ASP A N 1
ATOM 807 C CA . ASP A 1 107 ? -3.539 -9.474 8.971 1.00 96.81 107 ASP A CA 1
ATOM 808 C C . ASP A 1 107 ? -2.864 -8.905 10.246 1.00 96.81 107 ASP A C 1
ATOM 810 O O . ASP A 1 107 ? -1.708 -8.450 10.189 1.00 96.81 107 ASP A O 1
ATOM 814 N N . PRO A 1 108 ? -3.546 -8.902 11.409 1.00 96.75 108 PRO A N 1
ATOM 815 C CA . PRO A 1 108 ? -2.970 -8.404 12.661 1.00 96.75 108 PRO A CA 1
ATOM 816 C C . PRO A 1 108 ? -1.662 -9.105 13.061 1.00 96.75 108 PRO A C 1
ATOM 818 O O . PRO A 1 108 ? -0.779 -8.495 13.668 1.00 96.75 108 PRO A O 1
ATOM 821 N N . GLU A 1 109 ? -1.486 -10.369 12.679 1.00 97.06 109 GLU A N 1
ATOM 822 C CA . GLU A 1 109 ? -0.263 -11.141 12.906 1.00 97.06 109 GLU A CA 1
ATOM 823 C C . GLU A 1 109 ? 0.885 -10.768 11.949 1.00 97.06 109 GLU A C 1
ATOM 825 O O . GLU A 1 109 ? 2.016 -11.234 12.137 1.00 97.06 109 GLU A O 1
ATOM 830 N N . GLY A 1 110 ? 0.631 -9.933 10.941 1.00 96.94 110 GLY A N 1
ATOM 831 C CA . GLY A 1 110 ? 1.615 -9.433 9.984 1.00 96.94 110 GLY A CA 1
ATOM 832 C C . GLY A 1 110 ? 1.882 -10.366 8.810 1.00 96.94 110 GLY A C 1
ATOM 833 O O . GLY A 1 110 ? 2.918 -10.218 8.157 1.00 96.94 110 GLY A O 1
ATOM 834 N N . ASN A 1 111 ? 1.005 -11.335 8.542 1.00 97.31 111 ASN A N 1
ATOM 835 C CA . ASN A 1 111 ? 1.044 -12.123 7.313 1.00 97.31 111 ASN A CA 1
ATOM 836 C C . ASN A 1 111 ? 0.455 -11.314 6.157 1.00 97.31 111 ASN A C 1
ATOM 838 O O . ASN A 1 111 ? -0.558 -10.646 6.325 1.00 97.31 111 ASN A O 1
ATOM 842 N N . VAL A 1 112 ? 1.026 -11.450 4.959 1.00 96.19 112 VAL A N 1
ATOM 843 C CA . VAL A 1 112 ? 0.385 -10.939 3.740 1.00 96.19 112 VAL A CA 1
ATOM 844 C C . VAL A 1 112 ? -0.800 -11.839 3.392 1.00 96.19 112 VAL A C 1
ATOM 846 O O . VAL A 1 112 ? -0.607 -13.012 3.067 1.00 96.19 112 VAL A O 1
ATOM 849 N N . VAL A 1 113 ? -2.010 -11.287 3.442 1.00 94.88 113 VAL A N 1
ATOM 850 C CA . VAL A 1 113 ? -3.270 -11.989 3.131 1.00 94.88 113 VAL A CA 1
ATOM 851 C C . VAL A 1 113 ? -3.914 -11.510 1.829 1.00 94.88 113 VAL A C 1
ATOM 853 O O . VAL A 1 113 ? -4.791 -12.186 1.293 1.00 94.88 113 VAL A O 1
ATOM 856 N N . GLY A 1 114 ? -3.428 -10.399 1.273 1.00 93.31 114 GLY A N 1
ATOM 857 C CA . GLY A 1 114 ? -3.841 -9.878 -0.024 1.00 93.31 114 GLY A CA 1
ATOM 858 C C . GLY A 1 114 ? -2.752 -9.022 -0.665 1.00 93.31 114 GLY A C 1
ATOM 859 O O . GLY A 1 114 ? -1.965 -8.365 0.017 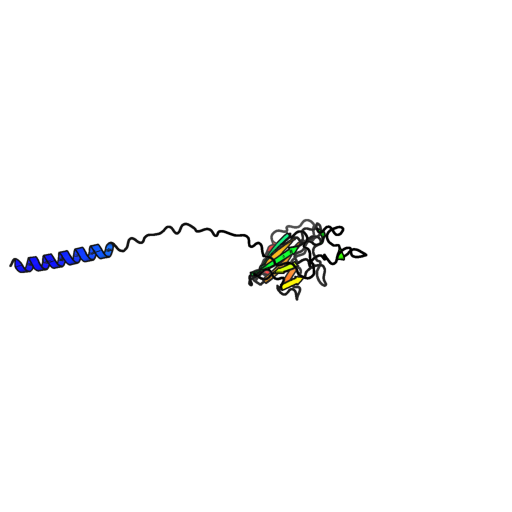1.00 93.31 114 GLY A O 1
ATOM 860 N N . SER A 1 115 ? -2.691 -9.030 -1.995 1.00 94.12 115 SER A N 1
ATOM 861 C CA . SER A 1 115 ? -1.839 -8.122 -2.761 1.00 94.12 115 SER A CA 1
ATOM 862 C C . SER A 1 115 ? -2.463 -7.812 -4.119 1.00 94.12 115 SER A C 1
ATOM 864 O O . SER A 1 115 ? -2.971 -8.705 -4.798 1.00 94.12 115 SER A O 1
ATOM 866 N N . TRP A 1 116 ? -2.494 -6.534 -4.495 1.00 93.25 116 TRP A N 1
ATOM 867 C CA . TRP A 1 116 ? -3.193 -6.066 -5.696 1.00 93.25 116 TRP A CA 1
ATOM 868 C C . TRP A 1 116 ? -2.756 -4.649 -6.100 1.00 93.25 116 TRP A C 1
ATOM 870 O O . TRP A 1 116 ? -1.853 -4.051 -5.512 1.00 93.25 116 TRP A O 1
ATOM 880 N N . GLY A 1 117 ? -3.405 -4.106 -7.129 1.00 91.06 117 GLY A N 1
ATOM 881 C CA . GLY A 1 117 ? -3.214 -2.738 -7.603 1.00 91.06 117 GLY A CA 1
ATOM 882 C C . GLY A 1 117 ? -2.364 -2.650 -8.865 1.00 91.06 117 GLY A C 1
ATOM 883 O O . GLY A 1 117 ? -1.923 -3.652 -9.422 1.00 91.06 117 GLY A O 1
ATOM 884 N N . GLY A 1 118 ? -2.144 -1.417 -9.313 1.00 90.69 118 GLY A N 1
ATOM 885 C CA . GLY A 1 118 ? -1.491 -1.125 -10.587 1.00 90.69 118 GLY A CA 1
ATOM 886 C C . GLY A 1 118 ? -2.484 -0.932 -11.740 1.00 90.69 118 GLY A C 1
ATOM 887 O O . GLY A 1 118 ? -3.703 -0.958 -11.526 1.00 90.69 118 GLY A O 1
ATOM 888 N N . PRO A 1 119 ? -1.968 -0.674 -12.958 1.00 89.62 119 PRO A N 1
ATOM 889 C CA . PRO A 1 119 ? -2.787 -0.521 -14.159 1.00 89.62 119 PRO A CA 1
ATOM 890 C C . PRO A 1 119 ? -3.690 -1.737 -14.386 1.00 89.62 119 PRO A C 1
ATOM 892 O O . PRO A 1 119 ? -3.250 -2.872 -14.213 1.00 89.62 119 PRO A O 1
ATOM 895 N N . GLY A 1 120 ? -4.936 -1.502 -14.789 1.00 84.12 120 GLY A N 1
ATOM 896 C CA . GLY A 1 120 ? -5.917 -2.557 -15.023 1.00 84.12 120 GLY A CA 1
ATOM 897 C C . GLY A 1 120 ? -7.036 -2.100 -15.951 1.00 84.12 120 GLY A C 1
ATOM 898 O O . GLY A 1 120 ? -7.104 -0.936 -16.344 1.00 84.12 120 GLY A O 1
ATOM 899 N N . ASP A 1 121 ? -7.918 -3.027 -16.313 1.00 81.69 121 ASP A N 1
ATOM 900 C CA . ASP A 1 12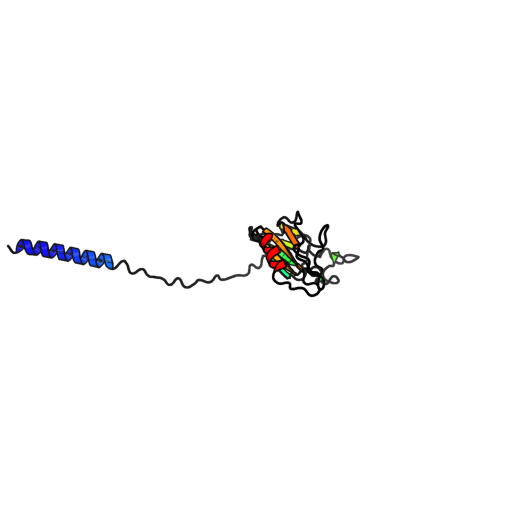1 ? -9.028 -2.733 -17.214 1.00 81.69 121 ASP A CA 1
ATOM 901 C C . ASP A 1 121 ? -10.119 -1.912 -16.511 1.00 81.69 121 ASP A C 1
ATOM 903 O O . ASP A 1 121 ? -10.554 -2.225 -15.401 1.00 81.69 121 ASP A O 1
ATOM 907 N N . GLY A 1 122 ? -10.610 -0.870 -17.185 1.00 81.94 122 GLY A N 1
ATOM 908 C CA . GLY A 1 122 ? -11.745 -0.069 -16.715 1.00 81.94 122 GLY A CA 1
ATOM 909 C C . GLY A 1 122 ? -11.399 1.082 -15.764 1.00 81.94 122 GLY A C 1
ATOM 910 O O . GLY A 1 122 ? -12.311 1.786 -15.331 1.00 81.94 122 GLY A O 1
ATOM 911 N N . TYR A 1 123 ? -10.118 1.321 -15.468 1.00 85.62 123 TYR A N 1
ATOM 912 C CA . TYR A 1 123 ? -9.662 2.490 -14.714 1.00 85.62 123 TYR A CA 1
ATOM 913 C C . TYR A 1 123 ? -8.211 2.861 -15.041 1.00 85.62 123 TYR A C 1
ATOM 915 O O . TYR A 1 123 ? -7.408 2.017 -15.422 1.00 85.62 123 TYR A O 1
ATOM 923 N N . ASP A 1 124 ? -7.854 4.125 -14.816 1.00 88.38 124 ASP A N 1
ATOM 924 C CA . ASP A 1 124 ? -6.468 4.579 -14.918 1.00 88.38 124 ASP A CA 1
ATOM 925 C C . ASP A 1 124 ? -5.808 4.490 -13.540 1.00 88.38 124 ASP A C 1
ATOM 927 O O . ASP A 1 124 ? -6.264 5.121 -12.584 1.00 88.38 124 ASP A O 1
ATOM 931 N N . TRP A 1 125 ? -4.735 3.712 -13.394 1.00 91.44 125 TRP A N 1
ATOM 932 C CA . TRP A 1 125 ? -3.947 3.760 -12.160 1.00 91.44 125 TRP A CA 1
ATOM 933 C C . TRP A 1 125 ? -3.197 5.098 -12.075 1.00 91.44 125 TRP A C 1
ATOM 935 O O . TRP A 1 125 ? -2.650 5.531 -13.092 1.00 91.44 125 TRP A O 1
ATOM 945 N N . PRO A 1 126 ? -3.136 5.770 -10.907 1.00 92.00 126 PRO A N 1
ATOM 946 C CA . PRO A 1 126 ? -2.446 7.047 -10.808 1.00 92.00 126 PRO A CA 1
ATOM 947 C C . PRO A 1 126 ? -0.957 6.900 -11.131 1.00 92.00 126 PRO A C 1
ATOM 949 O O . PRO A 1 126 ? -0.293 5.974 -10.650 1.00 92.00 126 PRO A O 1
ATOM 952 N N . SER A 1 127 ? -0.418 7.849 -11.893 1.00 92.62 127 SER A N 1
ATOM 953 C CA . SER A 1 127 ? 1.007 7.901 -12.242 1.00 92.62 127 SER A CA 1
ATOM 954 C C . SER A 1 127 ? 1.895 7.998 -11.000 1.00 92.62 127 SER A C 1
ATOM 956 O O . SER A 1 127 ? 3.000 7.455 -10.969 1.00 92.62 127 SER A O 1
ATOM 958 N N . SER A 1 128 ? 1.390 8.637 -9.941 1.00 92.75 128 SER A N 1
ATOM 959 C CA . SER A 1 128 ? 2.037 8.713 -8.640 1.00 92.75 128 SER A CA 1
ATOM 960 C C . SER A 1 128 ? 1.013 8.468 -7.533 1.00 92.75 128 SER A C 1
ATOM 962 O O . SER A 1 128 ? 0.671 9.378 -6.777 1.00 92.75 128 SER A O 1
ATOM 964 N N . ASN A 1 129 ? 0.528 7.223 -7.418 1.00 93.50 129 ASN A N 1
ATOM 965 C CA . ASN A 1 129 ? -0.316 6.784 -6.294 1.00 93.50 129 ASN A CA 1
ATOM 966 C C . ASN A 1 129 ? 0.258 7.284 -4.954 1.00 93.50 129 ASN A C 1
ATOM 968 O O . ASN A 1 129 ? 1.477 7.381 -4.826 1.00 93.50 129 ASN A O 1
ATOM 972 N N . HIS A 1 130 ? -0.580 7.711 -4.009 1.00 92.44 130 HIS A N 1
ATOM 973 C CA . HIS A 1 130 ? -0.143 8.421 -2.801 1.00 92.44 130 HIS A CA 1
ATOM 974 C C . HIS A 1 130 ? -0.912 7.975 -1.554 1.00 92.44 130 HIS A C 1
ATOM 976 O O . HIS A 1 130 ? -0.414 7.175 -0.771 1.00 92.44 130 HIS A O 1
ATOM 982 N N . GLY A 1 131 ? -2.122 8.500 -1.354 1.00 91.38 131 GLY A N 1
ATOM 983 C CA . GLY A 1 131 ? -2.938 8.164 -0.190 1.00 91.38 131 GLY A CA 1
ATOM 984 C C . GLY A 1 131 ? -3.749 6.895 -0.421 1.00 91.38 131 GLY A C 1
ATOM 985 O O . GLY A 1 131 ? -4.308 6.726 -1.504 1.00 91.38 131 GLY A O 1
ATOM 986 N N . ILE A 1 132 ? -3.853 6.063 0.615 1.00 95.50 132 ILE A N 1
ATOM 987 C CA . ILE A 1 132 ? -4.830 4.978 0.736 1.00 95.50 132 ILE A CA 1
ATOM 988 C C . ILE A 1 132 ? -5.666 5.224 1.990 1.00 95.50 132 ILE A C 1
ATOM 990 O O . ILE A 1 132 ? -5.123 5.594 3.030 1.00 95.50 132 ILE A O 1
ATOM 994 N N . THR A 1 133 ? -6.979 5.050 1.897 1.00 95.94 133 THR A N 1
ATOM 995 C CA . THR A 1 133 ? -7.861 5.042 3.068 1.00 95.94 133 THR A CA 1
ATOM 996 C C . THR A 1 133 ? -8.954 4.008 2.886 1.00 95.94 133 THR A C 1
ATOM 998 O O . THR A 1 133 ? -9.497 3.871 1.792 1.00 95.94 133 THR A O 1
ATOM 1001 N N . VAL A 1 134 ? -9.293 3.305 3.955 1.00 94.69 134 VAL A N 1
ATOM 1002 C CA . VAL A 1 134 ? -10.468 2.441 4.026 1.00 94.69 134 VAL A CA 1
ATOM 1003 C C . VAL A 1 134 ? -11.603 3.235 4.670 1.00 94.69 134 VAL A C 1
ATOM 1005 O O . VAL A 1 134 ? -11.374 3.979 5.626 1.00 94.69 134 VAL A O 1
ATOM 1008 N N . ASP A 1 135 ? -12.804 3.178 4.094 1.00 92.00 135 ASP A N 1
ATOM 1009 C CA . ASP A 1 135 ? -13.996 3.785 4.693 1.00 92.00 135 ASP A CA 1
ATOM 1010 C C . ASP A 1 135 ? -14.732 2.812 5.628 1.00 92.00 135 ASP A C 1
ATOM 1012 O O . ASP A 1 135 ? -14.410 1.636 5.725 1.00 92.00 135 ASP A O 1
ATOM 1016 N N . HIS A 1 136 ? -15.752 3.309 6.326 1.00 91.69 136 HIS A N 1
ATOM 1017 C CA . HIS A 1 136 ? -16.543 2.527 7.284 1.00 91.69 136 HIS A CA 1
ATOM 1018 C C . HIS A 1 136 ? -17.382 1.394 6.660 1.00 91.69 136 HIS A C 1
ATOM 1020 O O . HIS A 1 136 ? -18.028 0.647 7.391 1.00 91.69 136 HIS A O 1
ATOM 1026 N N . MET A 1 137 ? -17.425 1.297 5.330 1.00 89.44 137 MET A N 1
ATOM 1027 C CA . MET A 1 137 ? -18.065 0.210 4.589 1.00 89.44 137 MET A CA 1
ATOM 1028 C C . MET A 1 137 ? -17.018 -0.744 3.988 1.00 89.44 137 MET A C 1
ATOM 1030 O O . MET A 1 137 ? -17.344 -1.511 3.083 1.00 89.44 137 MET A O 1
ATOM 1034 N N . ASP A 1 138 ? -15.763 -0.654 4.439 1.00 90.19 138 ASP A N 1
ATOM 1035 C CA . ASP A 1 138 ? -14.609 -1.398 3.936 1.00 90.19 138 ASP A CA 1
ATOM 1036 C C . ASP A 1 138 ? -14.343 -1.196 2.432 1.00 90.19 138 ASP A C 1
ATOM 1038 O O . ASP A 1 138 ? -13.817 -2.069 1.737 1.00 90.19 138 ASP A O 1
ATOM 1042 N N . ASN A 1 139 ? -14.671 -0.022 1.885 1.00 90.94 139 ASN A N 1
ATOM 1043 C CA . ASN A 1 139 ? -14.161 0.340 0.566 1.00 90.94 139 ASN A CA 1
ATOM 1044 C C . ASN A 1 139 ? -12.766 0.945 0.694 1.00 90.94 139 ASN A C 1
ATOM 1046 O O . ASN A 1 139 ? -12.534 1.826 1.522 1.00 90.94 139 ASN A O 1
ATOM 1050 N N . VAL A 1 140 ? -11.862 0.535 -0.190 1.00 92.69 140 VAL A N 1
ATOM 1051 C CA . VAL A 1 140 ? -10.497 1.048 -0.274 1.00 92.69 140 VAL A CA 1
ATOM 1052 C C . VAL A 1 140 ? -10.432 2.162 -1.310 1.00 92.69 140 VAL A C 1
ATOM 1054 O O . VAL A 1 140 ? -10.775 1.965 -2.475 1.00 92.69 140 VAL A O 1
ATOM 1057 N N . TRP A 1 1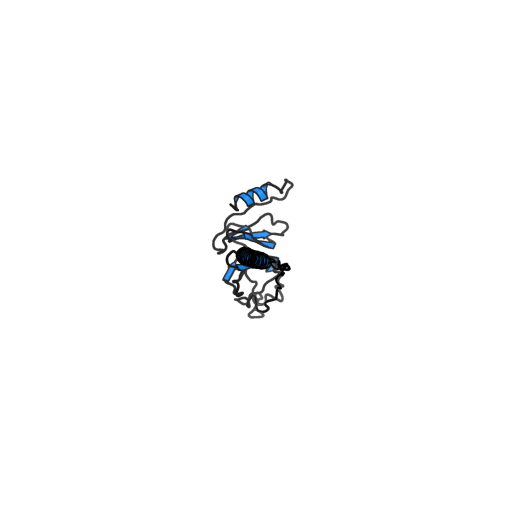41 ? -9.950 3.328 -0.902 1.00 94.31 141 TRP A N 1
ATOM 1058 C CA . TRP A 1 141 ? -9.834 4.516 -1.736 1.00 94.31 141 TRP A CA 1
ATOM 1059 C C . TRP A 1 141 ? -8.374 4.874 -1.961 1.00 94.31 141 TRP A C 1
ATOM 1061 O O . TRP A 1 141 ? -7.610 4.959 -1.001 1.00 94.31 141 TRP A O 1
ATOM 1071 N N . ILE A 1 142 ? -7.996 5.127 -3.214 1.00 94.19 142 ILE A N 1
ATOM 1072 C CA . ILE A 1 142 ? -6.625 5.476 -3.600 1.00 94.19 142 ILE A CA 1
ATOM 1073 C C . ILE A 1 142 ? -6.616 6.808 -4.342 1.00 94.19 142 ILE A C 1
ATOM 1075 O O . ILE A 1 142 ? -7.325 6.985 -5.335 1.00 94.19 142 ILE A O 1
ATOM 1079 N N . GLY A 1 143 ? -5.783 7.734 -3.870 1.00 92.81 143 GLY A N 1
ATOM 1080 C CA . GLY A 1 143 ? -5.519 9.017 -4.523 1.00 92.81 143 GLY A CA 1
ATOM 1081 C C . GLY A 1 143 ? -4.143 9.064 -5.189 1.00 92.81 143 GLY A C 1
ATOM 1082 O O . GLY A 1 143 ? -3.204 8.400 -4.746 1.00 92.81 143 GLY A O 1
ATOM 1083 N N . GLY A 1 144 ? -4.015 9.880 -6.234 1.00 92.00 144 GLY A N 1
ATOM 1084 C CA . GLY A 1 144 ? -2.743 10.194 -6.891 1.00 92.00 144 GLY A CA 1
ATOM 1085 C C . GLY A 1 144 ? -2.171 11.562 -6.509 1.00 92.00 144 GLY A C 1
ATOM 1086 O O . GLY A 1 144 ? -2.894 12.445 -6.055 1.00 92.00 144 GLY A O 1
ATOM 1087 N N . ASN A 1 145 ? -0.860 11.724 -6.688 1.00 91.06 145 ASN A N 1
ATOM 1088 C CA . ASN A 1 145 ? -0.098 12.970 -6.509 1.00 91.06 145 ASN A CA 1
ATOM 1089 C C . ASN A 1 145 ? 0.761 13.293 -7.754 1.00 91.06 145 ASN A C 1
ATOM 1091 O O . ASN A 1 145 ? 1.715 14.067 -7.702 1.00 91.06 145 ASN A O 1
ATOM 1095 N N . GLY A 1 146 ? 0.489 12.640 -8.880 1.00 89.81 146 GLY A N 1
ATOM 1096 C CA . GLY A 1 146 ? 1.098 12.968 -10.159 1.00 89.81 146 GLY A CA 1
ATOM 1097 C C . GLY A 1 146 ? 0.523 14.268 -10.728 1.00 89.81 146 GLY A C 1
ATOM 1098 O O . GLY A 1 146 ? -0.601 14.641 -10.395 1.00 89.81 146 GLY A O 1
ATOM 1099 N N . PRO A 1 147 ? 1.260 14.960 -11.612 1.00 88.44 147 PRO A N 1
ATOM 1100 C CA . PRO A 1 147 ? 0.808 16.219 -12.209 1.00 88.44 147 PRO A CA 1
ATOM 1101 C C . PRO A 1 147 ? -0.509 16.080 -12.990 1.00 88.44 147 PRO A C 1
ATOM 1103 O O . PRO A 1 147 ? -1.301 17.020 -13.013 1.00 88.44 147 PRO A O 1
ATOM 1106 N N . ASP A 1 148 ? -0.747 14.905 -13.579 1.00 87.75 148 ASP A N 1
ATOM 1107 C CA . ASP A 1 148 ? -1.959 14.577 -14.335 1.00 87.75 148 ASP A CA 1
ATOM 1108 C C . ASP A 1 148 ? -2.919 13.652 -13.559 1.00 87.75 148 ASP A C 1
ATOM 1110 O O . ASP A 1 148 ? -3.953 13.239 -14.092 1.00 87.75 148 ASP A O 1
ATOM 1114 N N . ASP A 1 149 ? -2.612 13.336 -12.293 1.00 89.62 149 ASP A N 1
ATOM 1115 C CA . ASP A 1 149 ? -3.489 12.528 -11.446 1.00 89.62 149 ASP A CA 1
ATOM 1116 C C . ASP A 1 149 ? -4.678 13.394 -11.003 1.00 89.62 149 ASP A C 1
ATOM 1118 O O . ASP A 1 149 ? -4.607 14.184 -10.063 1.00 89.62 149 ASP A O 1
ATOM 1122 N N . GLY A 1 150 ? -5.788 13.270 -11.727 1.00 85.88 150 GLY A N 1
ATOM 1123 C CA . GLY A 1 150 ? -7.003 14.054 -11.506 1.00 85.88 150 GLY A CA 1
ATOM 1124 C C . GLY A 1 150 ? -8.127 13.279 -10.830 1.00 85.88 150 GLY A C 1
ATOM 1125 O O . GLY A 1 150 ? -9.261 13.750 -10.853 1.00 85.88 150 GLY A O 1
ATOM 1126 N N . HIS A 1 151 ? -7.882 12.085 -10.298 1.00 85.69 151 HIS A N 1
ATOM 1127 C CA . HIS A 1 151 ? -8.947 11.175 -9.883 1.00 85.69 151 HIS A CA 1
ATOM 1128 C C . HIS A 1 151 ? -8.649 10.389 -8.610 1.00 85.69 151 HIS A C 1
ATOM 1130 O O . HIS A 1 151 ? -7.511 10.300 -8.151 1.00 85.69 151 HIS A O 1
ATOM 1136 N N . ILE A 1 152 ? -9.714 9.812 -8.053 1.00 90.12 152 ILE A N 1
ATOM 1137 C CA . ILE A 1 152 ? -9.675 8.891 -6.919 1.00 90.12 152 ILE A CA 1
ATOM 1138 C C . ILE A 1 152 ? -10.296 7.569 -7.372 1.00 90.12 152 ILE A C 1
ATOM 1140 O O . ILE A 1 152 ? -11.353 7.550 -8.012 1.00 90.12 152 ILE A O 1
ATOM 1144 N N . LEU A 1 153 ? -9.626 6.469 -7.048 1.00 90.50 153 LEU A N 1
ATOM 1145 C CA . LEU A 1 153 ? -10.109 5.117 -7.302 1.00 90.50 153 LEU A CA 1
ATOM 1146 C C . LEU A 1 153 ? -10.757 4.547 -6.042 1.00 90.50 153 LEU A C 1
ATOM 1148 O O . LEU A 1 153 ? -10.249 4.778 -4.947 1.00 90.50 153 LEU A O 1
ATOM 1152 N N . LYS A 1 154 ? -11.840 3.786 -6.210 1.00 90.38 154 LYS A N 1
ATOM 1153 C CA . LYS A 1 154 ? -12.524 3.047 -5.146 1.00 90.38 154 LYS A CA 1
ATOM 1154 C C . LYS A 1 154 ? -12.557 1.553 -5.490 1.00 90.38 154 LYS A C 1
ATOM 1156 O O . LYS A 1 154 ? -12.906 1.164 -6.607 1.00 90.38 154 LYS A O 1
ATOM 1161 N N . PHE A 1 155 ? -12.211 0.721 -4.515 1.00 87.94 155 PHE A N 1
ATOM 1162 C CA . PHE A 1 155 ? -12.151 -0.736 -4.608 1.00 87.94 155 PHE A CA 1
ATOM 1163 C C . PHE A 1 155 ? -12.893 -1.378 -3.432 1.00 87.94 155 PHE A C 1
ATOM 1165 O O . PHE A 1 155 ? -13.016 -0.779 -2.366 1.00 87.94 155 PHE A O 1
ATOM 1172 N N . THR A 1 156 ? -13.365 -2.611 -3.603 1.00 83.06 156 THR A N 1
ATOM 1173 C CA . THR A 1 156 ? -13.841 -3.447 -2.488 1.00 83.06 156 THR A CA 1
ATOM 1174 C C . THR A 1 156 ? -12.663 -4.057 -1.727 1.00 83.06 156 THR A C 1
ATOM 1176 O O . THR A 1 156 ? -11.665 -4.400 -2.362 1.00 83.06 156 THR A O 1
ATOM 1179 N N . VAL A 1 157 ? -12.803 -4.300 -0.419 1.00 73.81 157 VAL A N 1
ATOM 1180 C CA . VAL A 1 157 ? -11.741 -4.871 0.436 1.00 73.81 157 VAL A CA 1
ATOM 1181 C C . VAL A 1 157 ? -11.141 -6.189 -0.076 1.00 73.81 157 VAL A C 1
ATOM 1183 O O . VAL A 1 157 ? -9.954 -6.425 0.084 1.00 73.81 157 VAL A O 1
ATOM 1186 N N . THR A 1 158 ? -11.918 -7.023 -0.775 1.00 64.94 158 THR A N 1
ATOM 1187 C CA . THR A 1 158 ? -11.450 -8.303 -1.344 1.00 64.94 158 THR A CA 1
ATOM 1188 C C . THR A 1 158 ? -10.728 -8.161 -2.691 1.00 64.94 158 THR A C 1
ATOM 1190 O O . THR A 1 158 ? -10.391 -9.164 -3.322 1.00 64.94 158 THR A O 1
ATOM 1193 N N . ALA A 1 159 ? -10.528 -6.928 -3.172 1.00 59.25 159 ALA A N 1
ATOM 1194 C CA . ALA A 1 159 ? -9.876 -6.576 -4.439 1.00 59.25 159 ALA A CA 1
ATOM 1195 C C . ALA A 1 159 ? -10.413 -7.296 -5.696 1.00 59.25 159 ALA A C 1
ATOM 1197 O O . ALA A 1 159 ? -9.787 -7.262 -6.753 1.00 59.25 159 ALA A O 1
ATOM 1198 N N . THR A 1 160 ? -11.588 -7.933 -5.622 1.00 47.69 160 THR A N 1
ATOM 1199 C CA . THR A 1 160 ? -12.136 -8.751 -6.719 1.00 47.69 160 THR A CA 1
ATOM 1200 C C . THR A 1 160 ? -13.069 -7.964 -7.643 1.00 47.69 160 THR A C 1
ATOM 1202 O O . THR A 1 160 ? -13.527 -8.490 -8.657 1.00 47.69 160 THR A O 1
ATOM 1205 N N . SER A 1 161 ? -13.405 -6.711 -7.323 1.00 44.38 161 SER A N 1
ATOM 1206 C CA . SER A 1 161 ? -14.314 -5.903 -8.141 1.00 44.38 161 SER A CA 1
ATOM 1207 C C . SER A 1 161 ? -14.045 -4.407 -7.990 1.00 44.38 161 SER A C 1
ATOM 1209 O O . SER A 1 161 ? -14.057 -3.849 -6.894 1.00 44.38 161 SER A O 1
ATOM 1211 N N . TYR A 1 162 ? -13.809 -3.755 -9.127 1.00 51.00 162 TYR A N 1
ATOM 1212 C CA . TYR A 1 162 ? -13.770 -2.303 -9.250 1.00 51.00 162 TYR A CA 1
ATOM 1213 C C . TYR A 1 162 ? -15.154 -1.708 -8.970 1.00 51.00 162 TYR A C 1
ATOM 1215 O O . TYR A 1 162 ? -16.158 -2.225 -9.465 1.00 51.00 162 TYR A O 1
ATOM 1223 N N . PHE A 1 163 ? -15.210 -0.593 -8.235 1.00 51.59 163 PHE A N 1
ATOM 1224 C CA . PHE A 1 163 ? -16.441 0.179 -8.094 1.00 51.59 163 PHE A CA 1
ATOM 1225 C C . PHE A 1 163 ? -16.165 1.679 -8.246 1.00 51.59 163 PHE A C 1
ATOM 1227 O O . PHE A 1 163 ? -15.905 2.373 -7.277 1.00 51.59 163 PHE A O 1
ATOM 1234 N N . ASN A 1 164 ? -16.324 2.171 -9.478 1.00 52.16 164 ASN A N 1
ATOM 1235 C CA . ASN A 1 164 ? -16.441 3.577 -9.889 1.00 52.16 164 ASN A CA 1
ATOM 1236 C C . ASN A 1 164 ? -15.225 4.510 -9.701 1.00 52.16 164 ASN A C 1
ATOM 1238 O O . ASN A 1 164 ? -14.586 4.604 -8.657 1.00 52.16 164 ASN A O 1
ATOM 1242 N N . LEU A 1 165 ? -14.986 5.318 -10.739 1.00 54.28 165 LEU A N 1
ATOM 1243 C CA . LEU A 1 165 ? -14.143 6.506 -10.716 1.00 54.28 165 LEU A CA 1
ATOM 1244 C C . LEU A 1 165 ? -14.914 7.597 -9.981 1.00 54.28 165 LEU A C 1
ATOM 1246 O O . LEU A 1 165 ? -15.884 8.143 -10.516 1.00 54.28 165 LEU A O 1
ATOM 1250 N N . VAL A 1 166 ? -14.504 7.934 -8.765 1.00 53.50 166 VAL A N 1
ATOM 1251 C CA . VAL A 1 166 ? -15.209 8.960 -7.995 1.00 53.50 166 VAL A CA 1
ATOM 1252 C C . VAL A 1 166 ? -14.524 10.300 -8.217 1.00 53.50 166 VAL A C 1
ATOM 1254 O O . VAL A 1 166 ? -13.708 10.768 -7.429 1.00 53.50 166 VAL A O 1
ATOM 1257 N N . GLY A 1 167 ? -14.878 10.907 -9.351 1.00 52.72 167 GLY A N 1
ATOM 1258 C CA . GLY A 1 167 ? -14.449 12.242 -9.751 1.00 52.72 167 GLY A CA 1
ATOM 1259 C C . GLY A 1 167 ? -13.186 12.249 -10.611 1.00 52.72 167 GLY A C 1
ATOM 1260 O O . GLY A 1 167 ? -12.167 11.663 -10.265 1.00 52.72 167 GLY A O 1
ATOM 1261 N N . ARG A 1 168 ? -13.261 12.968 -11.736 1.00 44.69 168 ARG A N 1
ATOM 1262 C CA . ARG A 1 168 ? -12.113 13.404 -12.535 1.00 44.69 168 ARG A CA 1
ATOM 1263 C C . ARG A 1 168 ? -12.080 14.928 -12.496 1.00 44.69 168 ARG A C 1
ATOM 1265 O O . ARG A 1 168 ? -12.944 15.582 -13.078 1.00 44.69 168 ARG A O 1
ATOM 1272 N N . VAL A 1 169 ? -11.114 15.507 -11.799 1.00 42.88 169 VAL A N 1
ATOM 1273 C CA . VAL A 1 169 ? -10.806 16.933 -11.866 1.00 42.88 169 VAL A CA 1
ATOM 1274 C C . VAL A 1 169 ? -10.099 17.172 -13.196 1.00 42.88 169 VAL A C 1
ATOM 1276 O O . VAL A 1 169 ? -8.893 16.990 -13.326 1.00 42.88 169 VAL A O 1
ATOM 1279 N N . LEU A 1 170 ? -10.861 17.569 -14.215 1.00 36.31 170 LEU A N 1
ATOM 1280 C CA . LEU A 1 170 ? -10.281 18.135 -15.429 1.00 36.31 170 LEU A CA 1
ATOM 1281 C C . LEU A 1 170 ? -9.680 19.490 -15.046 1.00 36.31 170 LEU A C 1
ATOM 1283 O O . LEU A 1 170 ? -10.399 20.459 -14.793 1.00 36.31 170 LEU A O 1
ATOM 1287 N N . ALA A 1 171 ? -8.358 19.550 -14.923 1.00 35.75 171 ALA A N 1
ATOM 1288 C CA . ALA A 1 171 ? -7.664 20.776 -14.572 1.00 35.75 171 ALA A CA 1
ATOM 1289 C C . ALA A 1 171 ? -7.892 21.848 -15.653 1.00 35.75 171 ALA A C 1
ATOM 1291 O O . ALA A 1 171 ? -7.288 21.803 -16.722 1.00 35.75 171 ALA A O 1
ATOM 1292 N N . ARG A 1 172 ? -8.774 22.814 -15.356 1.00 36.12 172 ARG A N 1
ATOM 1293 C CA . ARG A 1 172 ? -8.654 24.257 -15.653 1.00 36.12 172 ARG A CA 1
ATOM 1294 C C . ARG A 1 172 ? -9.844 25.017 -15.036 1.00 36.12 172 ARG A C 1
ATOM 1296 O O . ARG A 1 172 ? -10.914 25.115 -15.619 1.00 36.12 172 ARG A O 1
ATOM 1303 N N . GLY A 1 173 ? -9.629 25.601 -13.854 1.00 38.28 173 GLY A N 1
ATOM 1304 C CA . GLY A 1 173 ? -10.266 26.873 -13.482 1.00 38.28 173 GLY A CA 1
ATOM 1305 C C . GLY A 1 173 ? -11.674 26.907 -12.864 1.00 38.28 173 GLY A C 1
ATOM 1306 O O . GLY A 1 173 ? -12.231 27.999 -12.820 1.00 38.28 173 GLY A O 1
ATOM 1307 N N . ALA A 1 174 ? -12.259 25.824 -12.340 1.00 38.97 174 ALA A N 1
ATOM 1308 C CA . ALA A 1 174 ? -13.607 25.894 -11.748 1.00 38.97 174 ALA A CA 1
ATOM 1309 C C . ALA A 1 174 ? -13.694 25.333 -10.313 1.00 38.97 174 ALA A C 1
ATOM 1311 O O . ALA A 1 174 ? -13.659 24.129 -10.103 1.00 38.97 174 ALA A O 1
ATOM 1312 N N . MET A 1 175 ? -13.814 26.244 -9.336 1.00 41.00 175 MET A N 1
ATOM 1313 C CA . MET A 1 175 ? -14.485 26.117 -8.025 1.00 41.00 175 MET A CA 1
ATOM 1314 C C . MET A 1 175 ? -14.656 24.679 -7.461 1.00 41.00 175 MET A C 1
ATOM 1316 O O . MET A 1 175 ? -15.740 24.108 -7.486 1.00 41.00 175 MET A O 1
ATOM 1320 N N . ILE A 1 176 ? -13.582 24.104 -6.902 1.00 50.00 176 ILE A N 1
ATOM 1321 C CA . ILE A 1 176 ? -13.473 22.655 -6.598 1.00 50.00 176 ILE A CA 1
ATOM 1322 C C . ILE A 1 176 ? -14.020 22.227 -5.215 1.00 50.00 176 ILE A C 1
ATOM 1324 O O . ILE A 1 176 ? -14.163 21.040 -4.947 1.00 50.00 176 ILE A O 1
ATOM 1328 N N . ARG A 1 177 ? -14.375 23.129 -4.291 1.00 51.44 177 ARG A N 1
ATOM 1329 C CA . ARG A 1 177 ? -14.591 22.694 -2.889 1.00 51.44 177 ARG A CA 1
ATOM 1330 C C . ARG A 1 177 ? -15.928 22.027 -2.553 1.00 51.44 177 ARG A C 1
ATOM 1332 O O . ARG A 1 177 ? -15.974 21.333 -1.544 1.00 51.44 177 ARG A O 1
ATOM 1339 N N . LYS A 1 178 ? -17.002 22.222 -3.327 1.00 45.94 178 LYS A N 1
ATOM 1340 C CA . LYS A 1 178 ? -18.341 21.749 -2.917 1.00 45.94 178 LYS A CA 1
ATOM 1341 C C . LYS A 1 178 ? -18.792 20.478 -3.640 1.00 45.94 178 LYS A C 1
ATOM 1343 O O . LYS A 1 178 ? -19.204 19.525 -2.991 1.00 45.94 178 LYS A O 1
ATOM 1348 N N . THR A 1 179 ? -18.605 20.420 -4.955 1.00 48.25 179 T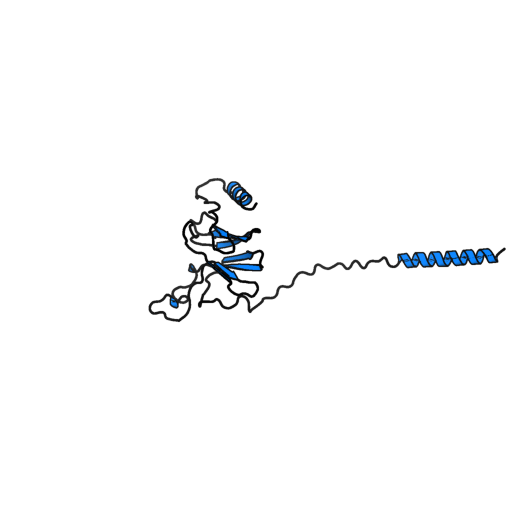HR A N 1
ATOM 1349 C CA . THR A 1 179 ? -19.179 19.365 -5.804 1.00 48.25 179 THR A CA 1
ATOM 1350 C C . THR A 1 179 ? -18.537 17.988 -5.601 1.00 48.25 179 THR A C 1
ATOM 1352 O O . THR A 1 179 ? -19.244 16.986 -5.557 1.00 48.25 179 THR A O 1
ATOM 1355 N N . LEU A 1 180 ? -17.211 17.915 -5.417 1.00 50.75 180 LEU A N 1
ATOM 1356 C CA . LEU A 1 180 ? -16.528 16.640 -5.154 1.00 50.75 180 LEU A CA 1
ATOM 1357 C C . LEU A 1 180 ? -16.906 16.086 -3.771 1.00 50.75 180 LEU A C 1
ATOM 1359 O O . LEU A 1 180 ? -17.221 14.910 -3.635 1.00 50.75 180 LEU A O 1
ATOM 1363 N N . VAL A 1 181 ? -16.936 16.954 -2.755 1.00 54.97 181 VAL A N 1
ATOM 1364 C CA . VAL A 1 181 ? -17.289 16.579 -1.377 1.00 54.97 181 VAL A CA 1
ATOM 1365 C C . VAL A 1 181 ? -18.745 16.115 -1.285 1.00 54.97 181 VAL A C 1
ATOM 1367 O O . VAL A 1 181 ? -19.033 15.155 -0.579 1.00 54.97 181 VAL A O 1
ATOM 1370 N N . GLU A 1 182 ? -19.669 16.761 -1.999 1.00 49.31 182 GLU A N 1
ATOM 1371 C CA . GLU A 1 182 ? -21.080 16.354 -2.044 1.00 49.31 182 GLU A CA 1
ATOM 1372 C C . GLU A 1 182 ? -21.271 15.015 -2.779 1.00 49.31 182 GLU A C 1
ATOM 1374 O O . GLU A 1 182 ? -22.000 14.155 -2.284 1.00 49.31 182 GLU A O 1
ATOM 1379 N N . SER A 1 183 ? -20.551 14.780 -3.884 1.00 48.28 183 SER A N 1
ATOM 1380 C CA . SER A 1 183 ? -20.560 13.482 -4.575 1.00 48.28 183 SER A CA 1
ATOM 1381 C C . SER A 1 183 ? -19.987 12.361 -3.702 1.00 48.28 183 SER A C 1
ATOM 1383 O O . SER A 1 183 ? -20.569 11.280 -3.649 1.00 48.28 183 SER A O 1
ATOM 1385 N N . LEU A 1 184 ? -18.887 12.616 -2.985 1.00 53.66 184 LEU A N 1
ATOM 1386 C CA . LEU A 1 184 ? -18.281 11.649 -2.062 1.00 53.66 184 LEU A CA 1
ATOM 1387 C C . LEU A 1 184 ? -19.222 11.314 -0.898 1.00 53.66 184 LEU A C 1
ATOM 1389 O O . LEU A 1 184 ? -19.381 10.145 -0.564 1.00 53.66 184 LEU A O 1
ATOM 1393 N N . LYS A 1 185 ? -19.917 12.313 -0.337 1.00 55.16 185 LYS A N 1
ATOM 1394 C CA . LYS A 1 185 ? -20.928 12.092 0.712 1.00 55.16 185 LYS A CA 1
ATOM 1395 C C . LYS A 1 185 ? -22.082 11.208 0.242 1.00 55.16 185 LYS A C 1
ATOM 1397 O O . LYS A 1 185 ? -22.528 10.372 1.011 1.00 55.16 185 LYS A O 1
ATOM 1402 N N . SER A 1 186 ? -22.535 11.362 -1.004 1.00 56.78 186 SER A N 1
ATOM 1403 C CA . SER A 1 186 ? -23.637 10.549 -1.548 1.00 56.78 186 SER A CA 1
ATOM 1404 C C . SER A 1 186 ? -23.275 9.083 -1.809 1.00 56.78 186 SER A C 1
ATOM 1406 O O . SER A 1 186 ? -24.163 8.247 -1.888 1.00 56.78 186 SER A O 1
ATOM 1408 N N . GLN A 1 187 ? -21.983 8.768 -1.950 1.00 54.59 187 GLN A N 1
ATOM 1409 C CA . GLN A 1 187 ? -21.497 7.394 -2.140 1.00 54.59 187 GLN A CA 1
ATOM 1410 C C . GLN A 1 187 ? -20.995 6.746 -0.843 1.00 54.59 187 GLN A C 1
ATOM 1412 O O . GLN A 1 187 ? -20.468 5.633 -0.881 1.00 54.59 187 GLN A O 1
ATOM 1417 N N . SER A 1 188 ? -21.116 7.468 0.274 1.00 50.84 188 SER A N 1
ATOM 1418 C CA . SER A 1 188 ? -20.728 7.047 1.622 1.00 50.84 188 SER A CA 1
ATOM 1419 C C . SER A 1 188 ? -21.951 6.777 2.516 1.00 50.84 188 SER A C 1
ATOM 1421 O O . SER A 1 188 ? -21.802 6.603 3.718 1.00 50.84 188 SER A O 1
ATOM 1423 N N . THR A 1 189 ? -23.157 6.779 1.945 1.00 47.19 189 THR A N 1
ATOM 1424 C CA . THR A 1 189 ? -24.433 6.421 2.591 1.00 47.19 189 THR A CA 1
ATOM 1425 C C . THR A 1 189 ? -25.018 5.201 1.914 1.00 47.19 189 THR A C 1
ATOM 1427 O O . THR A 1 189 ? -25.578 4.345 2.627 1.00 47.19 189 THR A O 1
#